Protein AF-R9M782-F1 (afdb_monomer_lite)

pLDDT: mean 85.09, std 13.51, range [27.77, 98.56]

Structure (mmCIF, N/CA/C/O backbone):
data_AF-R9M782-F1
#
_entry.id   AF-R9M782-F1
#
loop_
_atom_site.group_PDB
_atom_site.id
_atom_site.type_symbol
_atom_site.label_atom_id
_atom_site.label_alt_id
_atom_site.label_comp_id
_atom_site.label_asym_id
_atom_site.label_entity_id
_atom_site.label_seq_id
_atom_site.pdbx_PDB_ins_code
_atom_site.Cartn_x
_atom_site.Cartn_y
_atom_site.Cartn_z
_atom_site.occupancy
_atom_site.B_iso_or_equiv
_atom_site.auth_seq_id
_atom_site.auth_comp_id
_atom_site.auth_asym_id
_atom_site.auth_atom_id
_atom_site.pdbx_PDB_model_num
ATOM 1 N N . MET A 1 1 ? 0.579 7.242 -13.347 1.00 27.77 1 MET A N 1
ATOM 2 C CA . MET A 1 1 ? 1.422 7.687 -14.477 1.00 27.77 1 MET A CA 1
ATOM 3 C C . MET A 1 1 ? 2.714 8.199 -13.868 1.00 27.77 1 MET A C 1
ATOM 5 O O . MET A 1 1 ? 2.685 9.246 -13.240 1.00 27.77 1 MET A O 1
ATOM 9 N N . PHE A 1 2 ? 3.786 7.411 -13.928 1.00 31.22 2 PHE A N 1
ATOM 10 C CA . PHE A 1 2 ? 5.092 7.797 -13.395 1.00 31.22 2 PHE A CA 1
ATOM 11 C C . PHE A 1 2 ? 5.893 8.436 -14.528 1.00 31.22 2 PHE A C 1
ATOM 13 O O . PHE A 1 2 ? 6.043 7.829 -15.585 1.00 31.22 2 PHE A O 1
ATOM 20 N N . PHE A 1 3 ? 6.376 9.657 -14.326 1.00 28.95 3 PHE A N 1
ATOM 21 C CA . PHE A 1 3 ? 7.376 10.264 -15.195 1.00 28.95 3 PHE A CA 1
ATOM 22 C C . PHE A 1 3 ? 8.587 10.600 -14.332 1.00 28.95 3 PHE A C 1
ATOM 24 O O . PHE A 1 3 ? 8.514 11.498 -13.498 1.00 28.95 3 PHE A O 1
ATOM 31 N N . THR A 1 4 ? 9.694 9.891 -14.540 1.00 36.81 4 THR A N 1
ATOM 32 C CA . THR A 1 4 ? 11.022 10.347 -14.126 1.00 36.81 4 THR A CA 1
ATOM 33 C C . THR A 1 4 ? 11.814 10.625 -15.399 1.00 36.81 4 THR A C 1
ATOM 35 O O . THR A 1 4 ? 12.081 9.742 -16.214 1.00 36.81 4 THR A O 1
ATOM 38 N N . THR A 1 5 ? 12.122 11.898 -15.633 1.00 43.94 5 THR A N 1
ATOM 39 C CA . THR A 1 5 ? 13.030 12.325 -16.699 1.00 43.94 5 THR A CA 1
ATOM 40 C C . THR A 1 5 ? 14.433 12.468 -16.127 1.00 43.94 5 THR A C 1
ATOM 42 O O . THR A 1 5 ? 14.844 13.559 -15.749 1.00 43.94 5 THR A O 1
ATOM 45 N N . SER A 1 6 ? 15.174 11.364 -16.107 1.00 38.53 6 SER A N 1
ATOM 46 C CA . SER A 1 6 ? 16.637 11.355 -16.185 1.00 38.53 6 SER A CA 1
ATOM 47 C C . SER A 1 6 ? 17.065 10.040 -16.848 1.00 38.53 6 SER A C 1
ATOM 49 O O . SER A 1 6 ? 17.156 8.998 -16.217 1.00 38.53 6 SER A O 1
ATOM 51 N N . ASP A 1 7 ? 17.209 10.088 -18.176 1.00 45.38 7 ASP A N 1
ATOM 52 C CA . ASP A 1 7 ? 17.749 9.026 -19.046 1.00 45.38 7 ASP A CA 1
ATOM 53 C C . ASP A 1 7 ? 17.368 7.574 -18.668 1.00 45.38 7 ASP A C 1
ATOM 55 O O . ASP A 1 7 ? 18.205 6.689 -18.508 1.00 45.38 7 ASP A O 1
ATOM 59 N N . SER A 1 8 ? 16.069 7.314 -18.527 1.00 52.47 8 SER A N 1
ATOM 60 C CA . SER A 1 8 ? 15.481 5.985 -18.331 1.00 52.47 8 SER A CA 1
ATOM 61 C C . SER A 1 8 ? 15.338 5.248 -19.671 1.00 52.47 8 SER A C 1
ATOM 63 O O . SER A 1 8 ? 14.255 4.812 -20.062 1.00 52.47 8 SER A O 1
ATOM 65 N N . SER A 1 9 ? 16.431 5.140 -20.435 1.00 70.00 9 SER A N 1
ATOM 66 C CA . SER A 1 9 ? 16.411 4.437 -21.721 1.00 70.00 9 SER A CA 1
ATOM 67 C C . SER A 1 9 ? 16.365 2.919 -21.517 1.00 70.00 9 SER A C 1
ATOM 69 O O . SER A 1 9 ? 17.376 2.232 -21.386 1.00 70.00 9 SER A O 1
ATOM 71 N N . LEU A 1 10 ? 15.148 2.377 -21.511 1.00 78.75 10 LEU A N 1
ATOM 72 C CA . LEU A 1 10 ? 14.908 0.945 -21.644 1.00 78.75 10 LEU A CA 1
ATOM 73 C C . LEU A 1 10 ? 15.397 0.472 -23.018 1.00 78.75 10 LEU A C 1
ATOM 75 O O . LEU A 1 10 ? 14.967 0.966 -24.062 1.00 78.75 10 LEU A O 1
ATOM 79 N N . THR A 1 11 ? 16.298 -0.504 -23.026 1.00 88.69 11 THR A N 1
ATOM 80 C CA . THR A 1 11 ? 16.819 -1.120 -24.248 1.00 88.69 11 THR A CA 1
ATOM 81 C C . THR A 1 11 ? 16.172 -2.482 -24.441 1.00 88.69 11 THR A C 1
ATOM 83 O O . THR A 1 11 ? 16.266 -3.335 -23.563 1.00 88.69 11 THR A O 1
ATOM 86 N N . LEU A 1 12 ? 15.563 -2.719 -25.606 1.00 90.56 12 LEU A N 1
ATOM 87 C CA . LEU A 1 12 ? 15.050 -4.042 -25.970 1.00 90.56 12 LEU A CA 1
ATOM 88 C C . LEU A 1 12 ? 16.207 -5.049 -26.028 1.00 90.56 12 LEU A C 1
ATOM 90 O O . LEU A 1 12 ? 17.146 -4.879 -26.809 1.00 90.56 12 LEU A O 1
ATOM 94 N N . LYS A 1 13 ? 16.127 -6.113 -25.229 1.00 90.50 13 LYS A N 1
ATOM 95 C CA . LYS A 1 13 ? 17.150 -7.168 -25.169 1.00 90.50 13 LYS A CA 1
ATOM 96 C C . LYS A 1 13 ? 16.764 -8.438 -25.894 1.00 90.50 13 LYS A C 1
ATOM 98 O O . LYS A 1 13 ? 17.643 -9.160 -26.359 1.00 90.50 13 LYS A O 1
ATOM 103 N N . GLY A 1 14 ? 15.474 -8.687 -26.054 1.00 89.94 14 GLY A N 1
ATOM 104 C CA . GLY A 1 14 ? 15.006 -9.825 -26.819 1.00 89.94 14 GLY A CA 1
ATOM 105 C C . GLY A 1 14 ? 13.539 -10.113 -26.591 1.00 89.94 14 GLY A C 1
ATOM 106 O O . GLY A 1 14 ? 12.811 -9.311 -26.010 1.00 89.94 14 GLY A O 1
ATOM 107 N N . ARG A 1 15 ? 13.132 -11.287 -27.067 1.00 91.31 15 ARG A N 1
ATOM 108 C CA . ARG A 1 15 ? 11.786 -11.820 -26.899 1.00 91.31 15 ARG A CA 1
ATOM 109 C C . ARG A 1 15 ? 11.813 -13.078 -26.060 1.00 91.31 15 ARG A C 1
ATOM 111 O O . ARG A 1 15 ? 12.727 -13.890 -26.200 1.00 91.31 15 ARG A O 1
ATOM 118 N N . THR A 1 16 ? 10.786 -13.227 -25.245 1.00 90.75 16 THR A N 1
ATOM 119 C CA . THR A 1 16 ? 10.484 -14.432 -24.479 1.00 90.75 16 THR A CA 1
ATOM 120 C C . THR A 1 16 ? 9.006 -14.784 -24.660 1.00 90.75 16 THR A C 1
ATOM 122 O O . THR A 1 16 ? 8.316 -14.197 -25.501 1.00 90.75 16 THR A O 1
ATOM 125 N N . GLU A 1 17 ? 8.525 -15.752 -23.893 1.00 92.50 17 GLU A N 1
ATOM 126 C CA . GLU A 1 17 ? 7.110 -16.067 -23.770 1.00 92.50 17 GLU A CA 1
ATOM 127 C C . GLU A 1 17 ? 6.650 -15.825 -22.331 1.00 92.50 17 GLU A C 1
ATOM 129 O O . GLU A 1 17 ? 7.384 -16.112 -21.389 1.00 92.50 17 GLU A O 1
ATOM 134 N N . VAL A 1 18 ? 5.441 -15.285 -22.183 1.00 92.12 18 VAL A N 1
ATOM 135 C CA . VAL A 1 18 ? 4.712 -15.186 -20.915 1.00 92.12 18 VAL A CA 1
ATOM 136 C C . VAL A 1 18 ? 3.332 -15.779 -21.146 1.00 92.12 18 VAL A C 1
ATOM 138 O O . VAL A 1 18 ? 2.622 -15.345 -22.056 1.00 92.12 18 VAL A O 1
ATOM 141 N N . GLN A 1 19 ? 2.948 -16.798 -20.377 1.00 91.50 19 GLN A N 1
ATOM 142 C CA . GLN A 1 19 ? 1.644 -17.466 -20.492 1.00 91.50 19 GLN A CA 1
ATOM 143 C C . GLN A 1 19 ? 1.352 -17.967 -21.921 1.00 91.50 19 GLN A C 1
ATOM 145 O O . GLN A 1 19 ? 0.222 -17.913 -22.416 1.00 91.50 19 GLN A O 1
ATOM 150 N N . GLY A 1 20 ? 2.399 -18.432 -22.613 1.00 92.06 20 GLY A N 1
ATOM 151 C CA . GLY A 1 20 ? 2.339 -18.893 -24.004 1.00 92.06 20 GLY A CA 1
ATOM 152 C C . GLY A 1 20 ? 2.139 -17.779 -25.039 1.00 92.06 20 GLY A C 1
ATOM 153 O O . GLY A 1 20 ? 1.708 -18.059 -26.161 1.00 92.06 20 GLY A O 1
ATOM 154 N N . ARG A 1 21 ? 2.402 -16.518 -24.677 1.00 92.44 21 ARG A N 1
ATOM 155 C CA . ARG A 1 21 ? 2.270 -15.347 -25.553 1.00 92.44 21 ARG A CA 1
ATOM 156 C C . ARG A 1 21 ? 3.607 -14.637 -25.732 1.00 92.44 21 ARG A C 1
ATOM 158 O O . ARG A 1 21 ? 4.391 -14.607 -24.787 1.00 92.44 21 ARG A O 1
ATOM 165 N N . PRO A 1 22 ? 3.873 -14.040 -26.908 1.00 95.25 22 PRO A N 1
ATOM 166 C CA . PRO A 1 22 ? 5.095 -13.276 -27.120 1.00 95.25 22 PRO A CA 1
ATOM 167 C C . PRO A 1 22 ? 5.209 -12.116 -26.128 1.00 95.25 22 PRO A C 1
ATOM 169 O O . PRO A 1 22 ? 4.267 -11.338 -25.977 1.00 95.25 22 PRO A O 1
ATOM 172 N N . ALA A 1 23 ? 6.378 -11.991 -25.509 1.00 94.94 23 ALA A N 1
ATOM 173 C CA . ALA A 1 23 ? 6.718 -10.902 -24.608 1.00 94.94 23 ALA A CA 1
ATOM 174 C C . ALA A 1 23 ? 8.046 -10.264 -25.032 1.00 94.94 23 ALA A C 1
ATOM 176 O O . ALA A 1 23 ? 8.998 -10.970 -25.380 1.00 94.94 23 ALA A O 1
ATOM 177 N N . ASP A 1 24 ? 8.118 -8.937 -24.997 1.00 94.88 24 ASP A N 1
ATOM 178 C CA . ASP A 1 24 ? 9.347 -8.182 -25.231 1.00 94.88 24 ASP A CA 1
ATOM 179 C C . ASP A 1 24 ? 10.023 -7.892 -23.877 1.00 94.88 24 ASP A C 1
ATOM 181 O O . ASP A 1 24 ? 9.378 -7.445 -22.925 1.00 94.88 24 ASP A O 1
ATOM 185 N N . ARG A 1 25 ? 11.331 -8.167 -23.787 1.00 91.88 25 ARG A N 1
ATOM 186 C CA . ARG A 1 25 ? 12.148 -7.917 -22.591 1.00 91.88 25 ARG A CA 1
ATOM 187 C C . ARG A 1 25 ? 13.004 -6.677 -22.777 1.00 91.88 25 ARG A C 1
ATOM 189 O O . ARG A 1 25 ? 13.800 -6.607 -23.720 1.00 91.88 25 ARG A O 1
ATOM 196 N N . TYR A 1 26 ? 12.907 -5.757 -21.832 1.00 90.88 26 TYR A N 1
ATOM 197 C CA . TYR A 1 26 ? 13.694 -4.537 -21.783 1.00 90.88 26 TYR A CA 1
ATOM 198 C C . TYR A 1 26 ? 14.609 -4.539 -20.559 1.00 90.88 26 TYR A C 1
ATOM 200 O O . TYR A 1 26 ? 14.225 -4.999 -19.490 1.00 90.88 26 TYR A O 1
ATOM 208 N N . GLU A 1 27 ? 15.816 -4.007 -20.725 1.00 88.25 27 GLU A N 1
ATOM 209 C CA . GLU A 1 27 ? 16.743 -3.723 -19.625 1.00 88.25 27 GLU A CA 1
ATOM 210 C C . GLU A 1 27 ? 16.981 -2.216 -19.566 1.00 88.25 27 GLU A C 1
ATOM 212 O O . GLU A 1 27 ? 17.277 -1.590 -20.591 1.00 88.25 27 GLU A O 1
ATOM 217 N N . GLY A 1 28 ? 16.856 -1.640 -18.377 1.00 83.62 28 GLY A N 1
ATOM 218 C CA . GLY A 1 28 ? 17.119 -0.234 -18.095 1.00 83.62 28 GLY A CA 1
ATOM 219 C C . GLY A 1 28 ? 18.188 -0.061 -17.022 1.00 83.62 28 GLY A C 1
ATOM 220 O O . GLY A 1 28 ? 18.647 -1.017 -16.406 1.00 83.62 28 GLY A O 1
ATOM 221 N N . ALA A 1 29 ? 18.583 1.189 -16.778 1.00 79.31 29 ALA A N 1
ATOM 222 C CA . ALA A 1 29 ? 19.569 1.513 -15.745 1.00 79.31 29 ALA A CA 1
ATOM 223 C C . ALA A 1 29 ? 19.066 1.258 -14.309 1.00 79.31 29 ALA A C 1
ATOM 225 O O . ALA A 1 29 ? 19.881 1.080 -13.409 1.00 79.31 29 ALA A O 1
ATOM 226 N N . PHE A 1 30 ? 17.744 1.254 -14.105 1.00 75.06 30 PHE A N 1
ATOM 227 C CA . PHE A 1 30 ? 17.108 1.143 -12.786 1.00 75.06 30 PHE A CA 1
ATOM 228 C C . PHE A 1 30 ? 16.174 -0.066 -12.650 1.00 75.06 30 PHE A C 1
ATOM 230 O O . PHE A 1 30 ? 15.839 -0.461 -11.536 1.00 75.06 30 PHE A O 1
ATOM 237 N N . SER A 1 31 ? 15.723 -0.636 -13.767 1.00 83.38 31 SER A N 1
ATOM 238 C CA . SER A 1 31 ? 14.780 -1.751 -13.774 1.00 83.38 31 SER A CA 1
ATOM 239 C C . SER A 1 31 ? 14.825 -2.523 -15.086 1.00 83.38 31 SER A C 1
ATOM 241 O O . SER A 1 31 ? 15.052 -1.946 -16.152 1.00 83.38 31 SER A O 1
ATOM 243 N N . ASP A 1 32 ? 14.518 -3.812 -14.994 1.00 87.94 32 ASP A N 1
ATOM 244 C CA . ASP A 1 32 ? 14.167 -4.653 -16.133 1.00 87.94 32 ASP A CA 1
ATOM 245 C C . ASP A 1 32 ? 12.649 -4.730 -16.257 1.00 87.94 32 ASP A C 1
ATOM 247 O O . ASP A 1 32 ? 11.934 -4.747 -15.251 1.00 87.94 32 ASP A O 1
ATOM 251 N N . GLU A 1 33 ? 12.162 -4.833 -17.491 1.00 91.25 33 GLU A N 1
ATOM 252 C CA . GLU A 1 33 ? 10.735 -4.926 -17.778 1.00 91.25 33 GLU A CA 1
ATOM 253 C C . GLU A 1 33 ? 10.415 -6.078 -18.729 1.00 91.25 33 GLU A C 1
ATOM 255 O O . GLU A 1 33 ? 11.144 -6.354 -19.687 1.00 91.25 33 GLU A O 1
ATOM 260 N N . LEU A 1 34 ? 9.283 -6.733 -18.476 1.00 92.56 34 LEU A N 1
ATOM 261 C CA . LEU A 1 34 ? 8.626 -7.629 -19.423 1.00 92.56 34 LEU A CA 1
ATOM 262 C C . LEU A 1 34 ? 7.302 -7.014 -19.831 1.00 92.56 34 LEU A C 1
ATOM 264 O O . LEU A 1 34 ? 6.495 -6.690 -18.964 1.00 92.56 34 LEU A O 1
ATOM 268 N N . VAL A 1 35 ? 7.077 -6.900 -21.138 1.00 94.00 35 VAL A N 1
ATOM 269 C CA . VAL A 1 35 ? 5.857 -6.338 -21.722 1.00 94.00 35 VAL A CA 1
ATOM 270 C C . VAL A 1 35 ? 5.221 -7.380 -22.635 1.00 94.00 35 VAL A C 1
ATOM 272 O O . VAL A 1 35 ? 5.892 -7.921 -23.514 1.00 94.00 35 VAL A O 1
ATOM 275 N N . TRP A 1 36 ? 3.934 -7.669 -22.451 1.00 94.38 36 TRP A N 1
ATOM 276 C CA . TRP A 1 36 ? 3.200 -8.621 -23.291 1.00 94.38 36 TRP A CA 1
ATOM 277 C C . TRP A 1 36 ? 1.730 -8.232 -23.439 1.00 94.38 36 TRP A C 1
ATOM 279 O O . TRP A 1 36 ? 1.179 -7.468 -22.649 1.00 94.38 36 TRP A O 1
ATOM 289 N N . GLU A 1 37 ? 1.085 -8.765 -24.472 1.00 94.12 37 GLU A N 1
ATOM 290 C CA . GLU A 1 37 ? -0.345 -8.577 -24.713 1.00 94.12 37 GLU A CA 1
ATOM 291 C C . GLU A 1 37 ? -1.126 -9.776 -24.160 1.00 94.12 37 GLU A C 1
ATOM 293 O O . GLU A 1 37 ? -0.860 -10.924 -24.522 1.00 94.12 37 GLU A O 1
ATOM 298 N N . ALA A 1 38 ? -2.098 -9.524 -23.286 1.00 88.75 38 ALA A N 1
ATOM 299 C CA . ALA A 1 38 ? -2.990 -10.535 -22.733 1.00 88.75 38 ALA A CA 1
ATOM 300 C C . ALA A 1 38 ? -3.974 -11.083 -23.787 1.00 88.75 38 ALA A C 1
ATOM 302 O O . ALA A 1 38 ? -4.025 -10.652 -24.939 1.00 88.75 38 ALA A O 1
ATOM 303 N N . ALA A 1 39 ? -4.782 -12.079 -23.409 1.00 87.62 39 ALA A N 1
ATOM 304 C CA . ALA A 1 39 ? -5.720 -12.722 -24.334 1.00 87.62 39 ALA A CA 1
ATOM 305 C C . ALA A 1 39 ? -6.842 -11.827 -24.856 1.00 87.62 39 ALA A C 1
ATOM 307 O O . ALA A 1 39 ? -7.364 -12.085 -25.940 1.00 87.62 39 ALA A O 1
ATOM 308 N N . ASP A 1 40 ? -7.182 -10.793 -24.102 1.00 87.75 40 ASP A N 1
ATOM 309 C CA . ASP A 1 40 ? -8.202 -9.807 -24.433 1.00 87.75 40 ASP A CA 1
ATOM 310 C C . ASP A 1 40 ? -7.643 -8.568 -25.156 1.00 87.75 40 ASP A C 1
ATOM 312 O O . ASP A 1 40 ? -8.405 -7.653 -25.465 1.00 87.75 40 ASP A O 1
ATOM 316 N N . GLY A 1 41 ? -6.339 -8.543 -25.455 1.00 88.12 41 GLY A N 1
ATOM 317 C CA . GLY A 1 41 ? -5.665 -7.410 -26.090 1.00 88.12 41 GLY A CA 1
ATOM 318 C C . GLY A 1 41 ? -5.135 -6.353 -25.116 1.00 88.12 41 GLY A C 1
ATOM 319 O O . GLY A 1 41 ? -4.619 -5.325 -25.555 1.00 88.12 41 GLY A O 1
ATOM 320 N N . THR A 1 42 ? -5.248 -6.570 -23.801 1.00 88.81 42 THR A N 1
ATOM 321 C CA . THR A 1 42 ? -4.681 -5.660 -22.796 1.00 88.81 42 THR A CA 1
ATOM 322 C C . THR A 1 42 ? -3.158 -5.745 -22.796 1.00 88.81 42 THR A C 1
ATOM 324 O O . THR A 1 42 ? -2.595 -6.832 -22.676 1.00 88.81 42 THR A O 1
ATOM 327 N N . LEU A 1 43 ? -2.477 -4.601 -22.882 1.00 91.12 43 LEU A N 1
ATOM 328 C CA . LEU A 1 43 ? -1.025 -4.537 -22.730 1.00 91.12 43 LEU A CA 1
ATOM 329 C C . LEU A 1 43 ? -0.660 -4.543 -21.240 1.00 91.12 43 LEU A C 1
ATOM 331 O O . LEU A 1 43 ? -1.084 -3.657 -20.496 1.00 91.12 43 LEU A O 1
ATOM 335 N N . LEU A 1 44 ? 0.124 -5.531 -20.819 1.00 91.31 44 LEU A N 1
ATOM 336 C CA . LEU A 1 44 ? 0.605 -5.697 -19.451 1.00 91.31 44 LEU A CA 1
ATOM 337 C C . LEU A 1 44 ? 2.116 -5.495 -19.405 1.00 91.31 44 LEU A C 1
ATOM 339 O O . LEU A 1 44 ? 2.823 -5.798 -20.368 1.00 91.31 44 LEU A O 1
ATOM 343 N N . TYR A 1 45 ? 2.606 -5.013 -18.266 1.00 90.88 45 TYR A N 1
ATOM 344 C CA . TYR A 1 45 ? 4.030 -5.022 -17.978 1.00 90.88 45 TYR A CA 1
ATOM 345 C C . TYR A 1 45 ? 4.297 -5.340 -16.510 1.00 90.88 45 TYR A C 1
ATOM 347 O O . TYR A 1 45 ? 3.501 -5.005 -15.632 1.00 90.88 45 TYR A O 1
ATOM 355 N N . VAL A 1 46 ? 5.434 -5.979 -16.251 1.00 90.06 46 VAL A N 1
ATOM 356 C CA . VAL A 1 46 ? 6.012 -6.111 -14.910 1.00 90.06 46 VAL A CA 1
ATOM 357 C C . VAL A 1 46 ? 7.379 -5.455 -14.952 1.00 90.06 46 VAL A C 1
ATOM 359 O O . VAL A 1 46 ? 8.105 -5.606 -15.933 1.00 90.06 46 VAL A O 1
ATOM 362 N N . SER A 1 47 ? 7.711 -4.730 -13.889 1.00 87.50 47 SER A N 1
ATOM 363 C CA . SER A 1 47 ? 9.009 -4.095 -13.694 1.00 87.50 47 SER A CA 1
ATOM 364 C C . SER A 1 47 ? 9.605 -4.578 -12.378 1.00 87.50 47 SER A C 1
ATOM 366 O O . SER A 1 47 ? 8.890 -4.710 -11.381 1.00 87.50 47 SER A O 1
ATOM 368 N N . ALA A 1 48 ? 10.901 -4.868 -12.375 1.00 81.56 48 ALA A N 1
ATOM 369 C CA . ALA A 1 48 ? 11.635 -5.215 -11.167 1.00 81.56 48 ALA A CA 1
ATOM 370 C C . ALA A 1 48 ? 13.018 -4.553 -11.181 1.00 81.56 48 ALA A C 1
ATOM 372 O O . ALA A 1 48 ? 13.652 -4.509 -12.241 1.00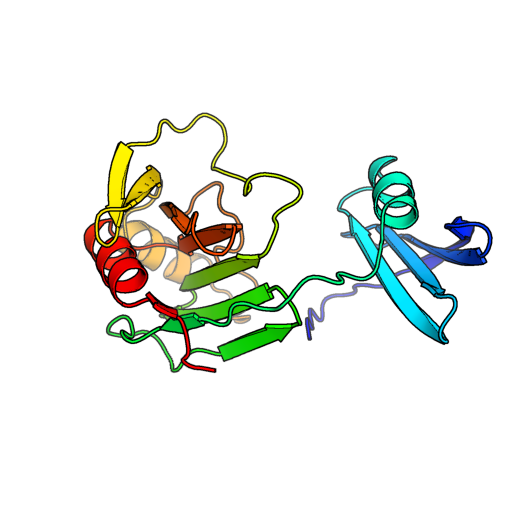 81.56 48 ALA A O 1
ATOM 373 N N . PRO A 1 49 ? 13.520 -4.082 -10.024 1.00 72.81 49 PRO A N 1
ATOM 374 C CA . PRO A 1 49 ? 14.924 -3.728 -9.905 1.00 72.81 49 PRO A CA 1
ATOM 375 C C . PRO A 1 49 ? 15.763 -4.993 -10.146 1.00 72.81 49 PRO A C 1
ATOM 377 O O . PRO A 1 49 ? 15.536 -6.033 -9.526 1.00 72.81 49 PRO A O 1
ATOM 380 N N . ASP A 1 50 ? 16.694 -4.893 -11.092 1.00 65.25 50 ASP A N 1
ATOM 381 C CA . ASP A 1 50 ? 17.783 -5.837 -11.360 1.00 65.25 50 ASP A CA 1
ATOM 382 C C . ASP A 1 50 ? 17.396 -7.245 -11.848 1.00 65.25 50 ASP A C 1
ATOM 384 O O . ASP A 1 50 ? 17.418 -8.200 -11.072 1.00 65.25 50 ASP A O 1
ATOM 388 N N . GLY A 1 51 ? 17.136 -7.411 -13.156 1.00 60.22 51 GLY A N 1
ATOM 389 C CA . GLY A 1 51 ? 17.328 -8.667 -13.916 1.00 60.22 51 GLY A CA 1
ATOM 390 C C . GLY A 1 51 ? 16.783 -9.975 -13.340 1.00 60.22 51 GLY A C 1
ATOM 391 O O . GLY A 1 51 ? 17.245 -11.058 -13.713 1.00 60.22 51 GLY A O 1
ATOM 392 N N . SER A 1 52 ? 15.850 -9.888 -12.397 1.00 63.47 52 SER A N 1
ATOM 393 C CA . SER A 1 52 ? 15.604 -10.968 -11.456 1.00 63.47 52 SER A CA 1
ATOM 394 C C . SER A 1 52 ? 14.788 -12.082 -12.104 1.00 63.47 52 SER A C 1
ATOM 396 O O . SER A 1 52 ? 13.846 -11.839 -12.855 1.00 63.47 52 SER A O 1
ATOM 398 N N . ALA A 1 53 ? 15.083 -13.332 -11.737 1.00 67.38 53 ALA A N 1
ATOM 399 C CA . ALA A 1 53 ? 14.238 -14.482 -12.080 1.00 67.38 53 ALA A CA 1
ATOM 400 C C . ALA A 1 53 ? 12.790 -14.341 -11.554 1.00 67.38 53 ALA A C 1
ATOM 402 O O . ALA A 1 53 ? 11.906 -15.092 -11.960 1.00 67.38 53 ALA A O 1
ATOM 403 N N . LEU A 1 54 ? 12.543 -13.379 -10.656 1.00 77.06 54 LEU A N 1
ATOM 404 C CA . LEU A 1 54 ? 11.214 -13.030 -10.165 1.00 77.06 54 LEU A CA 1
ATOM 405 C C . LEU A 1 54 ? 10.382 -12.295 -11.220 1.00 77.06 54 LEU A C 1
ATOM 407 O O . LEU A 1 54 ? 9.163 -12.383 -11.158 1.00 77.06 54 LEU A O 1
ATOM 411 N N . LEU A 1 55 ? 11.004 -11.617 -12.191 1.00 84.81 55 LEU A N 1
ATOM 412 C CA . LEU A 1 55 ? 10.296 -10.877 -13.238 1.00 84.81 55 LEU A CA 1
ATOM 413 C C . LEU A 1 55 ? 9.433 -11.812 -14.095 1.00 84.81 55 LEU A C 1
ATOM 415 O O . LEU A 1 55 ? 8.237 -11.586 -14.255 1.00 84.81 55 LEU A O 1
ATOM 419 N N . GLU A 1 56 ? 10.026 -12.906 -14.579 1.00 85.69 56 GLU A N 1
ATOM 420 C CA . GLU A 1 56 ? 9.319 -13.930 -15.356 1.00 85.69 56 GLU A CA 1
ATOM 421 C C . GLU A 1 56 ? 8.272 -14.655 -14.501 1.00 85.69 56 GLU A C 1
ATOM 423 O O . GLU A 1 56 ? 7.147 -14.849 -14.945 1.00 85.69 56 GLU A O 1
ATOM 428 N N . GLN A 1 57 ? 8.589 -14.992 -13.244 1.00 86.81 57 GLN A N 1
ATOM 429 C CA . GLN A 1 57 ? 7.627 -15.635 -12.337 1.00 86.81 57 GLN A CA 1
ATOM 430 C C . GLN A 1 57 ? 6.418 -14.737 -12.031 1.00 86.81 57 GLN A C 1
ATOM 432 O O . GLN A 1 57 ? 5.281 -15.210 -11.990 1.00 86.81 57 GLN A O 1
ATOM 437 N N . ALA A 1 58 ? 6.643 -13.437 -11.833 1.00 86.94 58 ALA A N 1
ATOM 438 C CA . ALA A 1 58 ? 5.578 -12.467 -11.619 1.00 86.94 58 ALA A CA 1
ATOM 439 C C . ALA A 1 58 ? 4.721 -12.310 -12.883 1.00 86.94 58 ALA A C 1
ATOM 441 O O . ALA A 1 58 ? 3.497 -12.347 -12.791 1.00 86.94 58 ALA A O 1
ATOM 442 N N . ALA A 1 59 ? 5.347 -12.228 -14.060 1.00 90.06 59 ALA A N 1
ATOM 443 C CA . ALA A 1 59 ? 4.633 -12.160 -15.331 1.00 90.06 59 ALA A CA 1
ATOM 444 C C . ALA A 1 59 ? 3.783 -13.421 -15.583 1.00 90.06 59 ALA A C 1
ATOM 446 O O . ALA A 1 59 ? 2.608 -13.318 -15.926 1.00 90.06 59 ALA A O 1
ATOM 447 N N . GLU A 1 60 ? 4.330 -14.612 -15.325 1.00 90.62 60 GLU A N 1
ATOM 448 C CA . GLU A 1 60 ? 3.612 -15.885 -15.477 1.00 90.62 60 GLU A CA 1
ATOM 449 C C . GLU A 1 60 ? 2.450 -16.050 -14.491 1.00 90.62 60 GLU A C 1
ATOM 451 O O . GLU A 1 60 ? 1.441 -16.679 -14.813 1.00 90.62 60 GLU A O 1
ATOM 456 N N . SER A 1 61 ? 2.552 -15.460 -13.299 1.00 87.62 61 SER A N 1
ATOM 457 C CA . SER A 1 61 ? 1.489 -15.516 -12.286 1.00 87.62 61 SER A CA 1
ATOM 458 C C . SER A 1 61 ? 0.412 -14.438 -12.441 1.00 87.62 61 SER A C 1
ATOM 460 O O . SER A 1 61 ? -0.597 -14.490 -11.736 1.00 87.62 61 SER A O 1
ATOM 462 N N . ALA A 1 62 ? 0.586 -13.482 -13.359 1.00 85.56 62 ALA A N 1
ATOM 463 C CA . ALA A 1 62 ? -0.360 -12.394 -13.564 1.00 85.56 62 ALA A CA 1
ATOM 464 C C . ALA A 1 62 ? -1.737 -12.919 -14.004 1.00 85.56 62 ALA A C 1
ATOM 466 O O . ALA A 1 62 ? -1.879 -13.563 -15.041 1.00 85.56 62 ALA A O 1
ATOM 467 N N . ALA A 1 63 ? -2.781 -12.610 -13.242 1.00 83.38 63 ALA A N 1
ATOM 468 C CA . ALA A 1 63 ? -4.148 -12.989 -13.573 1.00 83.38 63 ALA A CA 1
ATOM 469 C C . ALA A 1 63 ? -5.100 -11.813 -13.321 1.00 83.38 63 ALA A C 1
ATOM 471 O O . ALA A 1 63 ? -4.896 -11.068 -12.358 1.00 83.38 63 ALA A O 1
ATOM 472 N N . PRO A 1 64 ? -6.154 -11.640 -14.142 1.00 81.69 64 PRO A N 1
ATOM 473 C CA . PRO A 1 64 ? -7.190 -10.662 -13.856 1.00 81.69 64 PRO A CA 1
ATOM 474 C C . PRO A 1 64 ? -7.833 -10.939 -12.499 1.00 81.69 64 PRO A C 1
ATOM 476 O O . PRO A 1 64 ? -8.223 -12.070 -12.196 1.00 81.69 64 PRO A O 1
ATOM 479 N N . TRP A 1 65 ? -7.983 -9.893 -11.697 1.00 85.62 65 TRP A N 1
ATOM 480 C CA . TRP A 1 65 ? -8.733 -9.984 -10.456 1.00 85.62 65 TRP A CA 1
ATOM 481 C C . TRP A 1 65 ? -10.238 -10.052 -10.759 1.00 85.62 65 TRP A C 1
ATOM 483 O O . TRP A 1 65 ? -10.754 -9.278 -11.564 1.00 85.62 65 TRP A O 1
ATOM 493 N N . THR A 1 66 ? -10.941 -11.007 -10.143 1.00 84.62 66 THR A N 1
ATOM 494 C CA . THR A 1 66 ? -12.360 -11.324 -10.432 1.00 84.62 66 THR A CA 1
ATOM 495 C C . THR A 1 66 ? -13.280 -11.182 -9.217 1.00 84.62 66 THR A C 1
ATOM 497 O O . THR A 1 66 ? -14.447 -11.573 -9.275 1.00 84.62 66 THR A O 1
ATOM 500 N N . GLY A 1 67 ? -12.764 -10.638 -8.113 1.00 85.44 67 GLY A N 1
ATOM 501 C CA . GLY A 1 67 ? -13.533 -10.420 -6.893 1.00 85.44 67 GLY A CA 1
ATOM 502 C C . GLY A 1 67 ? -14.587 -9.317 -7.034 1.00 85.44 67 GLY A C 1
ATOM 503 O O . GLY A 1 67 ? -14.687 -8.620 -8.045 1.00 85.44 67 GLY A O 1
ATOM 504 N N . THR A 1 68 ? -15.404 -9.158 -5.991 1.00 87.31 68 THR A N 1
ATOM 505 C CA . THR A 1 68 ? -16.338 -8.026 -5.882 1.00 87.31 68 THR A CA 1
ATOM 506 C C . THR A 1 68 ? -15.657 -6.907 -5.099 1.00 87.31 68 THR A C 1
ATOM 508 O O . THR A 1 68 ? -15.307 -7.144 -3.944 1.00 87.31 68 THR A O 1
ATOM 511 N N . PRO A 1 69 ? -15.436 -5.714 -5.684 1.00 88.12 69 PRO A N 1
ATOM 512 C CA . PRO A 1 69 ? -14.612 -4.695 -5.041 1.00 88.12 69 PRO A CA 1
ATOM 513 C C . PRO A 1 69 ? -15.310 -4.128 -3.815 1.00 88.12 69 PRO A C 1
ATOM 515 O O . PRO A 1 69 ? -16.468 -3.711 -3.876 1.00 88.12 69 PRO A O 1
ATOM 518 N N . ALA A 1 70 ? -14.582 -4.104 -2.702 1.00 91.50 70 ALA A N 1
ATOM 519 C CA . ALA A 1 70 ? -14.925 -3.267 -1.569 1.00 91.50 70 ALA A CA 1
ATOM 520 C C . ALA A 1 70 ? -14.126 -1.973 -1.702 1.00 91.50 70 ALA A C 1
ATOM 522 O O . ALA A 1 70 ? -12.903 -1.968 -1.580 1.00 91.50 70 ALA A O 1
ATOM 523 N N . GLU A 1 71 ? -14.833 -0.883 -1.986 1.00 92.50 71 GLU A N 1
ATOM 524 C CA . GLU A 1 71 ? -14.233 0.442 -2.057 1.00 92.50 71 GLU A CA 1
ATOM 525 C C . GLU A 1 71 ? -14.239 1.119 -0.693 1.00 92.50 71 GLU A C 1
ATOM 527 O O . GLU A 1 71 ? -15.191 0.999 0.084 1.00 92.50 71 GLU A O 1
ATOM 532 N N . TYR A 1 72 ? -13.197 1.903 -0.451 1.00 92.69 72 TYR A N 1
ATOM 533 C CA . TYR A 1 72 ? -13.039 2.687 0.763 1.00 92.69 72 TYR A CA 1
ATOM 534 C C . TYR A 1 72 ? -12.905 4.170 0.430 1.00 92.69 72 TYR A C 1
ATOM 536 O O . TYR A 1 72 ? -12.551 4.554 -0.688 1.00 92.69 72 TYR A O 1
ATOM 544 N N . GLU A 1 73 ? -13.215 5.007 1.405 1.00 91.25 73 GLU A N 1
ATOM 545 C CA . GLU A 1 73 ? -12.970 6.441 1.396 1.00 91.25 73 GLU A CA 1
ATOM 546 C C . GLU A 1 73 ? -12.277 6.850 2.692 1.00 91.25 73 GLU A C 1
ATOM 548 O O . GLU A 1 73 ? -12.377 6.164 3.708 1.00 91.25 73 GLU A O 1
ATOM 553 N N . VAL A 1 74 ? -11.551 7.962 2.641 1.00 89.44 74 VAL A N 1
ATOM 554 C CA . VAL A 1 74 ? -10.802 8.487 3.782 1.00 89.44 74 VAL A CA 1
ATOM 555 C C . VAL A 1 74 ? -11.484 9.772 4.226 1.00 89.44 74 VAL A C 1
ATOM 557 O O . VAL A 1 74 ? -11.524 10.750 3.479 1.00 89.44 74 VAL A O 1
ATOM 560 N N . GLY A 1 75 ? -12.060 9.756 5.428 1.00 83.00 75 GLY A N 1
ATOM 561 C CA . GLY A 1 75 ? -12.841 10.870 5.965 1.00 83.00 75 GLY A CA 1
ATOM 562 C C . GLY A 1 75 ? -12.011 11.983 6.608 1.00 83.00 75 GLY A C 1
ATOM 563 O O . GLY A 1 75 ? -12.560 13.027 6.964 1.00 83.00 75 GLY A O 1
ATOM 564 N N . TRP A 1 76 ? -10.705 11.779 6.786 1.00 82.00 76 TRP A N 1
ATOM 565 C CA . TRP A 1 76 ? -9.820 12.745 7.426 1.00 82.00 76 TRP A CA 1
ATOM 566 C C . TRP A 1 76 ? -8.582 13.042 6.579 1.00 82.00 76 TRP A C 1
ATOM 568 O O . TRP A 1 76 ? -7.930 12.138 6.064 1.00 82.00 76 TRP A O 1
ATOM 578 N N . ALA A 1 77 ? -8.250 14.327 6.461 1.00 67.94 77 ALA A N 1
ATOM 579 C CA . ALA A 1 77 ? -7.027 14.797 5.824 1.00 67.94 77 ALA A CA 1
ATOM 580 C C . ALA A 1 77 ? -6.035 15.271 6.892 1.00 67.94 77 ALA A C 1
ATOM 582 O O . ALA A 1 77 ? -6.424 15.973 7.831 1.00 67.94 77 ALA A O 1
ATOM 583 N N . LEU A 1 78 ? -4.760 14.915 6.725 1.00 71.25 78 LEU A N 1
ATOM 584 C CA . LEU A 1 78 ? -3.683 15.390 7.590 1.00 71.25 78 LEU A CA 1
ATOM 585 C C . LEU A 1 78 ? -3.494 16.898 7.449 1.00 71.25 78 LEU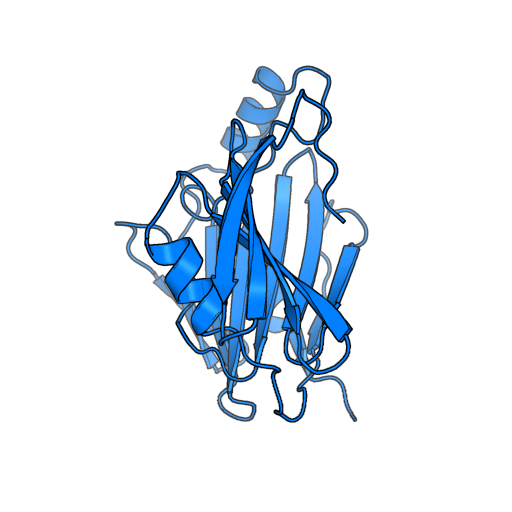 A C 1
ATOM 587 O O . LEU A 1 78 ? -3.435 17.441 6.345 1.00 71.25 78 LEU A O 1
ATOM 591 N N . GLU A 1 79 ? -3.354 17.576 8.585 1.00 72.94 79 GLU A N 1
ATOM 592 C CA . GLU A 1 79 ? -3.108 19.012 8.604 1.00 72.94 79 GLU A CA 1
ATOM 593 C C . GLU A 1 79 ? -1.782 19.350 7.904 1.00 72.94 79 GLU A C 1
ATOM 595 O O . GLU A 1 79 ? -0.748 18.718 8.124 1.00 72.94 79 GLU A O 1
ATOM 600 N N . GLY A 1 80 ? -1.817 20.357 7.030 1.00 73.31 80 GLY A N 1
ATOM 601 C CA . GLY A 1 80 ? -0.649 20.816 6.279 1.00 73.31 80 GLY A CA 1
ATOM 602 C C . GLY A 1 80 ? -0.293 19.974 5.051 1.00 73.31 80 GLY A C 1
ATOM 603 O O . GLY A 1 80 ? 0.590 20.383 4.302 1.00 73.31 80 GLY A O 1
ATOM 604 N N . TYR A 1 81 ? -0.970 18.852 4.805 1.00 77.44 81 TYR A N 1
ATOM 605 C CA . TYR A 1 81 ? -0.817 18.102 3.562 1.00 77.44 81 TYR A CA 1
ATOM 606 C C . TYR A 1 81 ? -1.720 18.658 2.450 1.00 77.44 81 TYR A C 1
ATOM 608 O O . TYR A 1 81 ? -2.772 19.240 2.715 1.00 77.44 81 TYR A O 1
ATOM 616 N N . THR A 1 82 ? -1.298 18.490 1.194 1.00 77.06 82 THR A N 1
ATOM 617 C CA . THR A 1 82 ? -2.097 18.850 0.012 1.00 77.06 82 THR A CA 1
ATOM 618 C C . THR A 1 82 ? -3.364 18.001 -0.109 1.00 77.06 82 THR A C 1
ATOM 620 O O . THR A 1 82 ? -3.461 16.930 0.494 1.00 77.06 82 THR A O 1
ATOM 623 N N . ASP A 1 83 ? -4.300 18.433 -0.963 1.00 73.19 83 ASP A N 1
ATOM 624 C CA . ASP A 1 83 ? -5.414 17.582 -1.394 1.00 73.19 83 ASP A CA 1
ATOM 625 C C . ASP A 1 83 ? -4.877 16.234 -1.909 1.00 73.19 83 ASP A C 1
ATOM 627 O O . ASP A 1 83 ? -3.901 16.224 -2.675 1.00 73.19 83 ASP A O 1
ATOM 631 N N . PRO A 1 84 ? -5.470 15.099 -1.496 1.00 75.31 84 PRO A N 1
ATOM 632 C CA . PRO A 1 84 ? -4.952 13.804 -1.885 1.00 75.31 84 PRO A CA 1
ATOM 633 C C . PRO A 1 84 ? -5.139 13.549 -3.375 1.00 75.31 84 PRO A C 1
ATOM 635 O O . PRO A 1 84 ? -6.250 13.650 -3.903 1.00 75.31 84 PRO A O 1
ATOM 638 N N . ALA A 1 85 ? -4.073 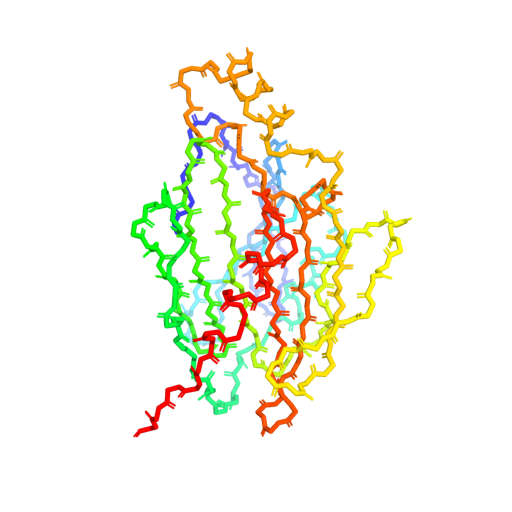13.108 -4.038 1.00 80.38 85 ALA A N 1
ATOM 639 C CA . ALA A 1 85 ? -4.224 12.396 -5.297 1.00 80.38 85 ALA A CA 1
ATOM 640 C C . ALA A 1 85 ? -4.682 10.968 -4.982 1.00 80.38 85 ALA A C 1
ATOM 642 O O . ALA A 1 85 ? -4.100 10.311 -4.119 1.00 80.38 85 ALA A O 1
ATOM 643 N N . ALA A 1 86 ? -5.711 10.483 -5.674 1.00 84.50 86 ALA A N 1
ATOM 644 C CA . ALA A 1 86 ? -6.233 9.139 -5.466 1.00 84.50 86 ALA A CA 1
ATOM 645 C C . ALA A 1 86 ? -6.211 8.331 -6.767 1.00 84.50 86 ALA A C 1
ATOM 647 O O . ALA A 1 86 ? -6.597 8.827 -7.828 1.00 84.50 86 ALA A O 1
ATOM 648 N N . LEU A 1 87 ? -5.749 7.086 -6.678 1.00 86.31 87 LEU A N 1
ATOM 649 C CA . LEU A 1 87 ? -5.707 6.127 -7.777 1.00 86.31 87 LEU A CA 1
ATOM 650 C C . LEU A 1 87 ? -6.528 4.907 -7.379 1.00 86.31 87 LEU A C 1
ATOM 652 O O . LEU A 1 87 ? -6.298 4.323 -6.324 1.00 86.31 87 LEU A O 1
ATOM 656 N N . PHE A 1 88 ? -7.472 4.519 -8.230 1.00 86.44 88 PHE A N 1
ATOM 657 C CA . PHE A 1 88 ? -8.356 3.389 -7.971 1.00 86.44 88 PHE A CA 1
ATOM 658 C C . PHE A 1 88 ? -8.345 2.418 -9.141 1.00 86.44 88 PHE A C 1
ATOM 660 O O . PHE A 1 88 ? -8.355 2.815 -10.307 1.00 86.44 88 PHE A O 1
ATOM 667 N N . SER A 1 89 ? -8.355 1.141 -8.794 1.00 84.12 89 SER A N 1
ATOM 668 C CA . SER A 1 89 ? -8.537 -0.003 -9.674 1.00 84.12 89 SER A CA 1
ATOM 669 C C . SER A 1 89 ? -9.552 -0.940 -9.019 1.00 84.12 89 SER A C 1
ATOM 671 O O . SER A 1 89 ? -9.847 -0.829 -7.830 1.00 84.12 89 SER A O 1
ATOM 673 N N . SER A 1 90 ? -10.087 -1.898 -9.771 1.00 85.38 90 SER A N 1
ATOM 674 C CA . SER A 1 90 ? -10.836 -2.999 -9.166 1.00 85.38 90 SER A CA 1
ATOM 675 C C . SER A 1 90 ? -9.960 -3.701 -8.126 1.00 85.38 90 SER A C 1
ATOM 677 O O . SER A 1 90 ? -8.855 -4.137 -8.446 1.00 85.38 90 SER A O 1
ATOM 679 N N . GLY A 1 91 ? -10.437 -3.764 -6.884 1.00 88.75 91 GLY A N 1
ATOM 680 C CA . GLY A 1 91 ? -9.741 -4.457 -5.804 1.00 88.75 91 GLY A CA 1
ATOM 681 C C . GLY A 1 91 ? -8.646 -3.652 -5.099 1.00 88.75 91 GLY A C 1
ATOM 682 O O . GLY A 1 91 ? -8.071 -4.156 -4.143 1.00 88.75 91 GLY A O 1
ATOM 683 N N . VAL A 1 92 ? -8.309 -2.441 -5.558 1.00 92.19 92 VAL A N 1
ATOM 684 C CA . VAL A 1 92 ? -7.143 -1.691 -5.064 1.00 92.19 92 VAL A CA 1
ATOM 685 C C . VAL A 1 92 ? -7.426 -0.196 -5.041 1.00 92.19 92 VAL A C 1
ATOM 687 O O . VAL A 1 92 ? -7.949 0.362 -6.010 1.00 92.19 92 VAL A O 1
ATOM 690 N N . GLY A 1 93 ? -6.995 0.488 -3.986 1.00 93.19 93 GLY A N 1
ATOM 691 C CA . GLY A 1 93 ? -6.973 1.944 -3.989 1.00 93.19 93 GLY A CA 1
ATOM 692 C C . GLY A 1 93 ? -5.807 2.529 -3.219 1.00 93.19 93 GLY A C 1
ATOM 693 O O . GLY A 1 93 ? -5.360 1.984 -2.209 1.00 93.19 93 GLY A O 1
ATOM 694 N N . THR A 1 94 ? -5.348 3.670 -3.716 1.00 91.75 94 THR A N 1
ATOM 695 C CA . THR A 1 94 ? -4.252 4.428 -3.132 1.00 91.75 94 THR A CA 1
ATOM 696 C C . THR A 1 94 ? -4.634 5.888 -2.981 1.00 91.75 94 THR A C 1
ATOM 698 O O . THR A 1 94 ? -5.194 6.482 -3.903 1.00 91.75 94 THR A O 1
ATOM 701 N N . TRP A 1 95 ? -4.261 6.479 -1.853 1.00 91.12 95 TRP A N 1
ATOM 702 C CA . TRP A 1 95 ? -4.262 7.919 -1.635 1.00 91.12 95 TRP A CA 1
ATOM 703 C C . TRP A 1 95 ? -2.851 8.390 -1.324 1.00 91.12 95 TRP A C 1
ATOM 705 O O . TRP A 1 95 ? -2.149 7.774 -0.523 1.00 91.12 95 TRP A O 1
ATOM 715 N N . TYR A 1 96 ? -2.473 9.508 -1.933 1.00 88.12 96 TYR A N 1
ATOM 716 C CA . TYR A 1 96 ? -1.198 10.174 -1.732 1.00 88.12 96 TYR A CA 1
ATOM 717 C C . TYR A 1 96 ? -1.428 11.582 -1.224 1.00 88.12 96 TYR A C 1
ATOM 719 O O . TYR A 1 96 ? -2.095 12.380 -1.883 1.00 88.12 96 TYR A O 1
ATOM 727 N N . TRP A 1 97 ? -0.802 11.904 -0.105 1.00 88.12 97 TRP A N 1
ATOM 728 C CA . TRP A 1 97 ? -0.726 13.256 0.416 1.00 88.12 97 TRP A CA 1
ATOM 729 C C . TRP A 1 97 ? 0.729 13.698 0.424 1.00 88.12 97 TRP A C 1
ATOM 731 O O . TRP A 1 97 ? 1.607 12.935 0.826 1.00 88.12 97 TRP A O 1
ATOM 741 N N . VAL A 1 98 ? 0.991 14.944 0.032 1.00 85.12 98 VAL A N 1
ATOM 742 C CA . VAL A 1 98 ? 2.346 15.505 0.055 1.00 85.12 98 VAL A CA 1
ATOM 743 C C . VAL A 1 98 ? 2.395 16.717 0.975 1.00 85.12 98 VAL A C 1
ATOM 745 O O . VAL A 1 98 ? 1.500 17.561 0.962 1.00 85.12 98 VAL A O 1
ATOM 748 N N . ARG A 1 99 ? 3.459 16.816 1.771 1.00 83.31 99 ARG A N 1
ATOM 749 C CA . ARG A 1 99 ? 3.770 17.979 2.607 1.00 83.31 99 ARG A CA 1
ATOM 750 C C . ARG A 1 99 ? 5.274 18.173 2.669 1.00 83.31 99 ARG A C 1
ATOM 752 O O . ARG A 1 99 ? 5.954 17.303 3.190 1.00 83.31 99 ARG A O 1
ATOM 759 N N . ASN A 1 100 ? 5.790 19.313 2.212 1.00 79.44 100 ASN A N 1
ATOM 760 C CA . ASN A 1 100 ? 7.223 19.628 2.305 1.00 79.44 100 ASN A CA 1
ATOM 761 C C . ASN A 1 100 ? 8.120 18.458 1.835 1.00 79.44 100 ASN A C 1
ATOM 763 O O . ASN A 1 100 ? 8.909 17.930 2.611 1.00 79.44 100 ASN A O 1
ATOM 767 N N . HIS A 1 101 ? 7.901 17.965 0.607 1.00 77.25 101 HIS A N 1
ATOM 768 C CA . HIS A 1 101 ? 8.598 16.792 0.035 1.00 77.25 101 HIS A CA 1
ATOM 769 C C . HIS A 1 101 ? 8.450 15.473 0.823 1.00 77.25 101 HIS A C 1
ATOM 771 O O . HIS A 1 101 ? 9.106 14.482 0.526 1.00 77.25 101 HIS A O 1
ATOM 777 N N . THR A 1 102 ? 7.546 15.428 1.799 1.00 80.75 102 THR A N 1
ATOM 778 C CA . THR A 1 102 ? 7.165 14.216 2.525 1.00 80.75 102 THR A CA 1
ATOM 779 C C . THR A 1 102 ? 5.920 13.621 1.892 1.00 80.75 102 THR A C 1
ATOM 781 O O . THR A 1 102 ? 4.897 14.302 1.787 1.00 80.75 102 THR A O 1
ATOM 784 N N . LEU A 1 103 ? 5.989 12.347 1.527 1.00 85.19 103 LEU A N 1
ATOM 785 C CA . LEU A 1 103 ? 4.864 11.555 1.057 1.00 85.19 103 LEU A CA 1
ATOM 786 C C . LEU A 1 103 ? 4.219 10.811 2.229 1.00 85.19 103 LEU A C 1
ATOM 788 O O . LEU A 1 103 ? 4.898 10.139 3.009 1.00 85.19 103 LEU A O 1
ATOM 792 N N . LEU A 1 104 ? 2.896 10.888 2.317 1.00 88.94 104 LEU A N 1
ATOM 793 C CA . LEU A 1 104 ? 2.091 9.905 3.023 1.00 88.94 104 LEU A CA 1
ATOM 794 C C . LEU A 1 104 ? 1.272 9.127 1.995 1.00 88.94 104 LEU A C 1
ATOM 796 O O . LEU A 1 104 ? 0.594 9.723 1.158 1.00 88.94 104 LEU A O 1
ATOM 800 N N . GLU A 1 105 ? 1.318 7.806 2.078 1.00 91.12 105 GLU A N 1
ATOM 801 C CA . GLU A 1 105 ? 0.546 6.905 1.236 1.00 91.12 105 GLU A CA 1
ATOM 802 C C . GLU A 1 105 ? -0.393 6.070 2.105 1.00 91.12 105 GLU A C 1
ATOM 804 O O . GLU A 1 105 ? 0.053 5.434 3.059 1.00 91.12 105 GLU A O 1
ATOM 809 N N . LEU A 1 106 ? -1.679 6.043 1.757 1.00 93.38 106 LEU A N 1
ATOM 810 C CA . LEU A 1 106 ? -2.617 5.018 2.210 1.00 93.38 106 LEU A CA 1
ATOM 811 C C . LEU A 1 106 ? -2.901 4.092 1.040 1.00 93.38 106 LEU A C 1
ATOM 813 O O . LEU A 1 106 ? -3.280 4.555 -0.031 1.00 93.38 106 LEU A O 1
ATOM 817 N N . TYR A 1 107 ? -2.773 2.795 1.264 1.00 93.56 107 TYR A N 1
ATOM 818 C CA . TYR A 1 107 ? -2.966 1.760 0.267 1.00 93.56 107 TYR A CA 1
ATOM 819 C C . TYR A 1 107 ? -3.862 0.655 0.822 1.00 93.56 107 TYR A C 1
ATOM 821 O O . TYR A 1 107 ? -3.683 0.237 1.966 1.00 93.56 107 TYR A O 1
ATOM 829 N N . TYR A 1 108 ? -4.811 0.168 0.024 1.00 95.44 108 TYR A N 1
ATOM 830 C CA . TYR A 1 108 ? -5.572 -1.037 0.349 1.00 95.44 108 TYR A CA 1
ATOM 831 C C . TYR A 1 108 ? -5.673 -1.988 -0.833 1.00 95.44 108 TYR A C 1
ATOM 833 O O . TYR A 1 108 ? -5.670 -1.566 -1.992 1.00 95.44 108 TYR A O 1
ATOM 841 N N . VAL A 1 109 ? -5.793 -3.275 -0.513 1.00 95.44 109 VAL A N 1
ATOM 842 C CA . VAL A 1 109 ? -5.940 -4.368 -1.477 1.00 95.44 109 VAL A CA 1
ATOM 843 C C . VAL A 1 109 ? -7.003 -5.341 -0.968 1.00 95.44 109 VAL A C 1
ATOM 845 O O . VAL A 1 109 ? -6.875 -5.865 0.139 1.00 95.44 109 VAL A O 1
ATOM 848 N N . ASN A 1 110 ? -8.045 -5.578 -1.765 1.00 94.69 110 ASN A N 1
ATOM 849 C CA . ASN A 1 110 ? -9.013 -6.654 -1.556 1.00 94.69 110 ASN A CA 1
ATOM 850 C C . ASN A 1 110 ? -8.384 -7.990 -1.981 1.00 94.69 110 ASN A C 1
ATOM 852 O O . ASN A 1 110 ? -7.723 -8.062 -3.018 1.00 94.69 110 ASN A O 1
ATOM 856 N N . ASP A 1 111 ? -8.627 -9.051 -1.214 1.00 93.56 111 ASP A N 1
ATOM 857 C CA . ASP A 1 111 ? -8.097 -10.397 -1.456 1.00 93.56 111 ASP A CA 1
ATOM 858 C C . ASP A 1 111 ? -6.571 -10.429 -1.697 1.00 93.56 111 ASP A C 1
ATOM 860 O O . ASP A 1 111 ? -6.108 -10.934 -2.728 1.00 93.56 111 ASP A O 1
ATOM 864 N N . PRO A 1 112 ? -5.757 -9.882 -0.771 1.00 91.62 112 PRO A N 1
ATOM 865 C CA . PRO A 1 112 ? -4.314 -9.814 -0.950 1.00 91.62 112 PRO A CA 1
ATOM 866 C C . PRO A 1 112 ? -3.704 -11.222 -1.048 1.00 91.62 112 PRO A C 1
ATOM 868 O O . PRO A 1 112 ? -3.915 -12.081 -0.194 1.00 91.62 112 PRO A O 1
ATOM 871 N N . ILE A 1 113 ? -2.895 -11.454 -2.086 1.00 85.94 113 ILE A N 1
ATOM 872 C CA . ILE A 1 113 ? -2.198 -12.738 -2.308 1.00 85.94 113 ILE A CA 1
ATOM 873 C C . ILE A 1 113 ? -0.994 -12.884 -1.358 1.00 85.94 113 ILE A C 1
ATOM 875 O O . ILE A 1 113 ? -0.546 -13.993 -1.063 1.00 85.94 113 ILE A O 1
ATOM 879 N N . CYS A 1 114 ? -0.469 -11.766 -0.855 1.00 85.19 114 CYS A N 1
ATOM 880 C CA . CYS A 1 114 ? 0.596 -11.723 0.136 1.00 85.19 114 CYS A CA 1
ATOM 881 C C . CYS A 1 114 ? 0.417 -10.528 1.090 1.00 85.19 114 CYS A C 1
ATOM 883 O O . CYS A 1 114 ? -0.211 -9.535 0.716 1.00 85.19 114 CYS A O 1
ATOM 885 N N . PRO A 1 115 ? 0.976 -10.598 2.313 1.00 87.25 115 PRO A N 1
ATOM 886 C CA . PRO A 1 115 ? 0.999 -9.459 3.224 1.00 87.25 115 PRO A CA 1
ATOM 887 C C . PRO A 1 115 ? 1.789 -8.283 2.644 1.00 87.25 115 PRO A C 1
ATOM 889 O O . PRO A 1 115 ? 2.699 -8.469 1.830 1.00 87.25 115 PRO A O 1
ATOM 892 N N . PHE A 1 116 ? 1.507 -7.072 3.125 1.00 90.31 116 PHE A N 1
ATOM 893 C CA . PHE A 1 116 ? 2.323 -5.915 2.773 1.00 90.31 116 PHE A CA 1
ATOM 894 C C . PHE A 1 116 ? 3.775 -6.083 3.210 1.00 90.31 116 PHE A C 1
ATOM 896 O O . PHE A 1 116 ? 4.075 -6.665 4.255 1.00 90.31 116 PHE A O 1
ATOM 903 N N . ARG A 1 117 ? 4.685 -5.497 2.424 1.00 84.12 117 ARG A N 1
ATOM 904 C CA . ARG A 1 117 ? 6.059 -5.285 2.873 1.00 84.12 117 ARG A CA 1
ATOM 905 C C . ARG A 1 117 ? 6.021 -4.414 4.128 1.00 84.12 117 ARG A C 1
ATOM 907 O O . ARG A 1 117 ? 5.445 -3.326 4.116 1.00 84.12 117 ARG A O 1
ATOM 914 N N . VAL A 1 118 ? 6.659 -4.916 5.176 1.00 87.56 118 VAL A N 1
ATOM 915 C CA . VAL A 1 118 ? 6.893 -4.208 6.433 1.00 87.56 118 VAL A CA 1
ATOM 916 C C . VAL A 1 118 ? 8.379 -3.886 6.564 1.00 87.56 118 VAL A C 1
ATOM 918 O O . VAL A 1 118 ? 9.201 -4.513 5.885 1.00 87.56 118 VAL A O 1
ATOM 921 N N . PRO A 1 119 ? 8.750 -2.942 7.437 1.00 91.44 119 PRO A N 1
ATOM 922 C CA . PRO A 1 119 ? 10.143 -2.567 7.576 1.00 91.44 119 PRO A CA 1
ATOM 923 C C . PRO A 1 119 ? 11.008 -3.711 8.131 1.00 91.44 119 PRO A C 1
ATOM 925 O O . PRO A 1 119 ? 10.688 -4.273 9.185 1.00 91.44 119 PRO A O 1
ATOM 928 N N . PRO A 1 120 ? 12.121 -4.064 7.468 1.00 88.38 120 PRO A N 1
ATOM 929 C CA . PRO A 1 120 ? 12.941 -5.199 7.861 1.00 88.38 120 PRO A CA 1
ATOM 930 C C . PRO A 1 120 ? 13.629 -4.941 9.206 1.00 88.38 120 PRO A C 1
ATOM 932 O O . PRO A 1 120 ? 14.187 -3.877 9.454 1.00 88.38 120 PRO A O 1
ATOM 935 N N . GLY A 1 121 ? 13.597 -5.934 10.098 1.00 90.19 121 GLY A N 1
ATOM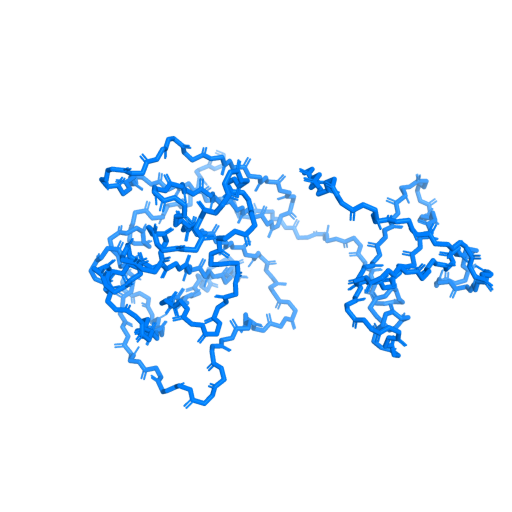 936 C CA . GLY A 1 121 ? 14.311 -5.888 11.379 1.00 90.19 121 GLY A CA 1
ATOM 937 C C . GLY A 1 121 ? 13.741 -4.927 12.433 1.00 90.19 121 GLY A C 1
ATOM 938 O O . GLY A 1 121 ? 14.262 -4.906 13.549 1.00 90.19 121 GLY A O 1
ATOM 939 N N . ARG A 1 122 ? 12.673 -4.173 12.131 1.00 92.94 122 ARG A N 1
ATOM 940 C CA . ARG A 1 122 ? 11.972 -3.323 13.107 1.00 92.94 122 ARG A CA 1
ATOM 941 C C . ARG A 1 122 ? 10.821 -4.094 13.760 1.00 92.94 122 ARG A C 1
ATOM 943 O O . ARG A 1 122 ? 10.038 -4.759 13.083 1.00 92.94 122 ARG A O 1
ATOM 950 N N . MET A 1 123 ? 10.724 -4.008 15.086 1.00 92.56 123 MET A N 1
ATOM 951 C CA . MET A 1 123 ? 9.645 -4.641 15.852 1.00 92.56 123 MET A CA 1
ATOM 952 C C . MET A 1 123 ? 8.390 -3.759 15.829 1.00 92.56 123 MET A C 1
ATOM 954 O O . MET A 1 123 ? 8.522 -2.562 16.091 1.00 92.56 123 MET A O 1
ATOM 958 N N . PRO A 1 124 ? 7.200 -4.317 15.541 1.00 97.00 124 PRO A N 1
ATOM 959 C CA . PRO A 1 124 ? 5.959 -3.562 15.612 1.00 97.00 124 PRO A CA 1
ATOM 960 C C . PRO A 1 124 ? 5.478 -3.357 17.047 1.00 97.00 124 PRO A C 1
ATOM 962 O O . PRO A 1 124 ? 5.730 -4.166 17.941 1.00 97.00 124 PRO A O 1
ATOM 965 N N . GLU A 1 125 ? 4.670 -2.322 17.212 1.00 98.06 125 GLU A N 1
ATOM 966 C CA . GLU A 1 125 ? 3.735 -2.147 18.310 1.00 98.06 125 GLU A CA 1
ATOM 967 C C . GLU A 1 125 ? 2.347 -2.640 17.888 1.00 98.06 125 GLU A C 1
ATOM 969 O O . GLU A 1 125 ? 1.848 -2.289 16.817 1.00 98.06 125 GLU A O 1
ATOM 974 N N . GLU A 1 126 ? 1.693 -3.421 18.746 1.00 98.38 126 GLU A N 1
ATOM 975 C CA . GLU A 1 126 ? 0.284 -3.769 18.559 1.00 98.38 126 GLU A CA 1
ATOM 976 C C . GLU A 1 126 ? -0.598 -2.542 18.814 1.00 98.38 126 GLU A C 1
ATOM 978 O O . GLU A 1 126 ? -0.431 -1.813 19.798 1.00 98.38 126 GLU A O 1
ATOM 983 N N . VAL A 1 127 ? -1.552 -2.311 17.916 1.00 98.56 127 VAL A N 1
ATOM 984 C CA . VAL A 1 127 ? -2.503 -1.199 17.984 1.00 98.56 127 VAL A CA 1
ATOM 985 C C . VAL A 1 127 ? -3.909 -1.673 17.634 1.00 98.56 127 VAL A C 1
ATOM 987 O O . VAL A 1 127 ? -4.142 -2.827 17.273 1.00 98.56 127 VAL A O 1
ATOM 990 N N . THR A 1 128 ? -4.877 -0.772 17.755 1.00 98.31 128 THR A N 1
ATOM 991 C CA . THR A 1 128 ? -6.262 -1.016 17.363 1.00 98.31 128 THR A CA 1
ATOM 992 C C . THR A 1 128 ? -6.718 0.101 16.435 1.00 98.31 128 THR A C 1
ATOM 994 O O . THR A 1 128 ? -6.493 1.265 16.743 1.00 98.31 128 THR A O 1
ATOM 997 N N . VAL A 1 129 ? -7.365 -0.256 15.325 1.00 98.06 129 VAL A N 1
ATOM 998 C CA . VAL A 1 129 ? -7.967 0.674 14.359 1.00 98.06 129 VAL A CA 1
ATOM 999 C C . VAL A 1 129 ? -9.455 0.357 14.288 1.00 98.06 129 VAL A C 1
ATOM 1001 O O . VAL A 1 129 ? -9.827 -0.720 13.835 1.00 98.06 129 VAL A O 1
ATOM 1004 N N . ASN A 1 130 ? -10.323 1.247 14.778 1.00 96.06 130 ASN A N 1
ATOM 1005 C CA . ASN A 1 130 ? -11.779 1.018 14.809 1.00 96.06 130 ASN A CA 1
ATOM 1006 C C . ASN A 1 130 ? -12.199 -0.341 15.423 1.00 96.06 130 ASN A C 1
ATOM 1008 O O . ASN A 1 130 ? -13.167 -0.967 14.997 1.00 96.06 130 ASN A O 1
ATOM 1012 N N . GLY A 1 131 ? -11.467 -0.813 16.436 1.00 96.62 131 GLY A N 1
ATOM 1013 C CA . GLY A 1 131 ? -11.706 -2.111 17.084 1.00 96.62 131 GLY A CA 1
ATOM 1014 C C . GLY A 1 131 ? -11.052 -3.316 16.394 1.00 96.62 131 GLY A C 1
ATOM 1015 O O . GLY A 1 131 ? -11.090 -4.411 16.952 1.00 96.62 131 GLY A O 1
ATOM 1016 N N . LEU A 1 132 ? -10.425 -3.128 15.231 1.00 97.81 132 LEU A N 1
ATOM 1017 C CA . LEU A 1 132 ? -9.679 -4.156 14.504 1.00 97.81 132 LEU A CA 1
ATOM 1018 C C . LEU A 1 132 ? -8.206 -4.171 14.942 1.00 97.81 132 LEU A C 1
ATOM 1020 O O . LEU A 1 132 ? -7.642 -3.107 15.218 1.00 97.81 132 LEU A O 1
ATOM 1024 N N . PRO A 1 133 ? -7.562 -5.350 15.015 1.00 98.19 133 PRO A N 1
ATOM 1025 C CA . PRO A 1 133 ? -6.142 -5.440 15.331 1.00 98.19 133 PRO A CA 1
ATOM 1026 C C . PRO A 1 133 ? -5.291 -4.832 14.210 1.00 98.19 133 PRO A C 1
ATOM 1028 O O . PRO A 1 133 ? -5.561 -5.035 13.026 1.00 98.19 133 PRO A O 1
ATOM 1031 N N . GLY A 1 134 ? -4.235 -4.117 14.592 1.00 98.06 134 GLY A N 1
ATOM 1032 C CA . GLY A 1 134 ? -3.251 -3.569 13.665 1.00 98.06 134 GLY A CA 1
ATOM 1033 C C . GLY A 1 134 ? -1.835 -3.622 14.227 1.00 98.06 134 GLY A C 1
ATOM 1034 O O . GLY A 1 134 ? -1.625 -3.871 15.416 1.00 98.06 134 GLY A O 1
ATOM 1035 N N . LEU A 1 135 ? -0.862 -3.371 13.358 1.00 98.19 135 LEU A N 1
ATOM 1036 C CA . LEU A 1 135 ? 0.558 -3.317 13.692 1.00 98.19 135 LEU A CA 1
ATOM 1037 C C . LEU A 1 135 ? 1.142 -1.981 13.237 1.00 98.19 135 LEU A C 1
ATOM 1039 O O . LEU A 1 135 ? 0.925 -1.561 12.101 1.00 98.19 135 LEU A O 1
ATOM 1043 N N . PHE A 1 136 ? 1.882 -1.325 14.126 1.00 98.25 136 PHE A N 1
ATOM 1044 C CA . PHE A 1 136 ? 2.526 -0.041 13.879 1.00 98.25 136 PHE A CA 1
ATOM 1045 C C . PHE A 1 136 ? 4.045 -0.154 14.016 1.00 98.25 136 PHE A C 1
ATOM 1047 O O . PHE A 1 136 ? 4.548 -0.656 15.014 1.00 98.25 136 PHE A O 1
ATOM 1054 N N . TRP A 1 137 ? 4.782 0.371 13.044 1.00 97.50 137 TRP A N 1
ATOM 1055 C CA . TRP A 1 137 ? 6.227 0.544 13.087 1.00 97.50 137 TRP A CA 1
ATOM 1056 C C . TRP A 1 137 ? 6.538 2.044 13.088 1.00 97.50 137 TRP A C 1
ATOM 1058 O O . TRP A 1 137 ? 6.159 2.723 12.130 1.00 97.50 137 TRP A O 1
ATOM 1068 N N . PRO A 1 138 ? 7.227 2.577 14.111 1.00 95.12 138 PRO A N 1
ATOM 1069 C CA . PRO A 1 138 ? 7.593 3.989 14.152 1.00 95.12 138 PRO A CA 1
ATOM 1070 C C . PRO A 1 138 ? 8.662 4.308 13.110 1.00 95.12 138 PRO A C 1
ATOM 1072 O O . PRO A 1 138 ? 9.545 3.485 12.866 1.00 95.12 138 PRO A O 1
ATOM 1075 N N . SER A 1 139 ? 8.606 5.515 12.541 1.00 92.81 139 SER A N 1
ATOM 1076 C CA . SER A 1 139 ? 9.657 6.077 11.680 1.00 92.81 139 SER A CA 1
ATOM 1077 C C . SER A 1 139 ? 11.017 6.066 12.386 1.00 92.81 139 SER A C 1
ATOM 1079 O O . SER A 1 139 ? 11.083 6.226 13.605 1.00 92.81 139 SER A O 1
ATOM 1081 N N . ILE A 1 140 ? 12.106 5.886 11.631 1.00 92.31 140 ILE A N 1
ATOM 1082 C CA . ILE A 1 140 ? 13.465 6.043 12.186 1.00 92.31 140 ILE A CA 1
ATOM 1083 C C . ILE A 1 140 ? 13.885 7.512 12.314 1.00 92.31 140 ILE A C 1
ATOM 1085 O O . ILE A 1 140 ? 14.860 7.796 13.003 1.00 92.31 140 ILE A O 1
ATOM 1089 N N . PHE A 1 141 ? 13.158 8.415 11.654 1.00 88.62 141 PHE A N 1
ATOM 1090 C CA . PHE A 1 141 ? 13.328 9.862 11.746 1.00 88.62 141 PHE A CA 1
ATOM 1091 C C . PHE A 1 141 ? 12.147 10.487 12.477 1.00 88.62 141 PHE A C 1
ATOM 1093 O O . PHE A 1 141 ? 10.992 10.156 12.179 1.00 88.62 141 PHE A O 1
ATOM 1100 N N . SER A 1 142 ? 12.427 11.444 13.360 1.00 89.44 142 SER A N 1
ATOM 1101 C CA . SER A 1 142 ? 11.418 12.414 13.777 1.00 89.44 142 SER A CA 1
ATOM 1102 C C . SER A 1 142 ? 11.016 13.302 12.596 1.00 89.44 142 SER A C 1
ATOM 1104 O O . SER A 1 142 ? 11.718 13.407 11.582 1.00 89.44 142 SER A O 1
ATOM 1106 N N . ARG A 1 143 ? 9.881 13.986 12.735 1.00 86.06 143 ARG A N 1
ATOM 1107 C CA . ARG A 1 143 ? 9.417 14.944 11.730 1.00 86.06 143 ARG A CA 1
ATOM 1108 C C . ARG A 1 143 ? 10.436 16.066 11.492 1.00 86.06 143 ARG A C 1
ATOM 1110 O O . ARG A 1 143 ? 10.687 16.424 10.346 1.00 86.06 143 ARG A O 1
ATOM 1117 N N . GLU A 1 144 ? 11.053 16.581 12.552 1.00 88.94 144 GLU A N 1
ATOM 1118 C CA . GLU A 1 144 ? 12.068 17.636 12.479 1.00 88.94 144 GLU A CA 1
ATOM 1119 C C . GLU A 1 144 ? 13.369 17.154 11.831 1.00 88.94 144 GLU A C 1
ATOM 1121 O O . GLU A 1 144 ? 13.968 17.889 11.048 1.00 88.94 144 GLU A O 1
ATOM 1126 N N . GLU A 1 145 ? 13.807 15.930 12.142 1.00 90.31 145 GLU A N 1
ATOM 1127 C CA . GLU A 1 145 ? 14.998 15.327 11.530 1.00 90.31 145 GLU A CA 1
ATOM 1128 C C . GLU A 1 145 ? 14.809 15.158 10.021 1.00 90.31 145 GLU A C 1
ATOM 1130 O O . GLU A 1 145 ? 15.703 15.489 9.240 1.00 90.31 145 GLU A O 1
ATOM 1135 N N . TRP A 1 146 ? 13.623 14.707 9.607 1.00 88.25 146 TRP A N 1
ATOM 1136 C CA . TR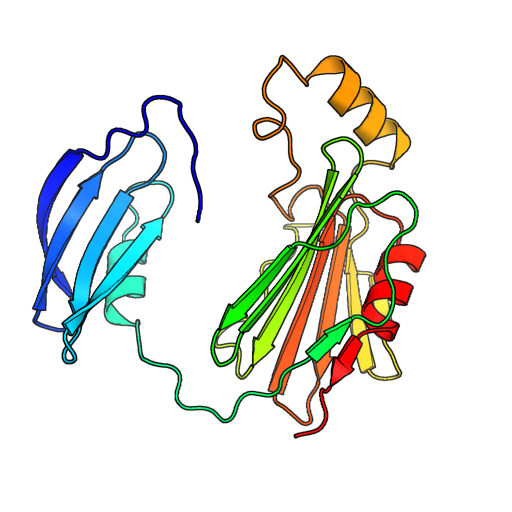P A 1 146 ? 13.277 14.600 8.197 1.00 88.25 146 TRP A CA 1
ATOM 1137 C C . TRP A 1 146 ? 13.212 15.966 7.509 1.00 88.25 146 TRP A C 1
ATOM 1139 O O . TRP A 1 146 ? 13.822 16.147 6.458 1.00 88.25 146 TRP A O 1
ATOM 1149 N N . ASP A 1 147 ? 12.534 16.950 8.108 1.00 86.12 147 ASP A N 1
ATOM 1150 C CA . ASP A 1 147 ? 12.433 18.301 7.542 1.00 86.12 147 ASP A CA 1
ATOM 1151 C C . ASP A 1 147 ? 13.822 18.961 7.391 1.00 86.12 147 ASP A C 1
ATOM 1153 O O . ASP A 1 147 ? 14.085 19.636 6.392 1.00 86.12 147 ASP A O 1
ATOM 1157 N N . ALA A 1 148 ? 14.741 18.736 8.339 1.00 87.44 148 ALA A N 1
ATOM 1158 C CA . ALA A 1 148 ? 16.125 19.203 8.239 1.00 87.44 148 ALA A CA 1
ATOM 1159 C C . ALA A 1 148 ? 16.882 18.526 7.085 1.00 87.44 148 ALA A C 1
ATOM 1161 O O . ALA A 1 148 ? 17.588 19.201 6.335 1.00 87.44 148 ALA A O 1
ATOM 1162 N N . ARG A 1 149 ? 16.693 17.214 6.912 1.00 84.25 149 ARG A N 1
ATOM 1163 C CA . ARG A 1 149 ? 17.293 16.438 5.821 1.00 84.25 149 ARG A CA 1
ATOM 1164 C C . ARG A 1 149 ? 16.784 16.895 4.452 1.00 84.25 149 ARG A C 1
ATOM 1166 O O . ARG A 1 149 ? 17.577 17.140 3.550 1.00 84.25 149 ARG A O 1
ATOM 1173 N N . VAL A 1 150 ? 15.471 17.094 4.322 1.00 81.81 150 VAL A N 1
ATOM 1174 C CA . VAL A 1 150 ? 14.834 17.671 3.126 1.00 81.81 150 VAL A CA 1
ATOM 1175 C C . VAL A 1 150 ? 15.453 19.028 2.789 1.00 81.81 150 VAL A C 1
ATOM 1177 O O . VAL A 1 150 ? 15.784 19.274 1.633 1.00 81.81 150 VAL A O 1
ATOM 1180 N N . ALA A 1 151 ? 15.651 19.897 3.783 1.00 81.94 151 ALA A N 1
ATOM 1181 C CA . ALA A 1 151 ? 16.237 21.220 3.572 1.00 81.94 151 ALA A CA 1
ATOM 1182 C C . ALA A 1 151 ? 17.712 21.184 3.120 1.00 81.94 151 ALA A C 1
ATOM 1184 O O . ALA A 1 151 ? 18.155 22.115 2.448 1.00 81.94 151 ALA A O 1
ATOM 1185 N N . GLU A 1 152 ? 18.468 20.145 3.487 1.00 81.31 152 GLU A N 1
ATOM 1186 C CA . GLU A 1 152 ? 19.858 19.948 3.058 1.00 81.31 152 GLU A CA 1
ATOM 1187 C C . GLU A 1 152 ? 19.956 19.317 1.660 1.00 81.31 152 GLU A C 1
ATOM 1189 O O . GLU A 1 152 ? 20.789 19.735 0.854 1.00 81.31 152 GLU A O 1
ATOM 1194 N N . GLU A 1 153 ? 19.108 18.327 1.364 1.00 76.06 153 GLU A N 1
ATOM 1195 C CA . GLU A 1 153 ? 19.251 17.449 0.195 1.00 76.06 153 GLU A CA 1
ATOM 1196 C C . GLU A 1 153 ? 18.357 17.820 -1.001 1.00 76.06 153 GLU A C 1
ATOM 1198 O O . GLU A 1 153 ? 18.644 17.394 -2.121 1.00 76.06 153 GLU A O 1
ATOM 1203 N N . CYS A 1 154 ? 17.297 18.623 -0.825 1.00 67.38 154 CYS A N 1
ATOM 1204 C CA . CYS A 1 154 ? 16.433 19.032 -1.940 1.00 67.38 154 CYS A CA 1
ATOM 1205 C C . CYS A 1 154 ? 17.128 20.040 -2.870 1.00 67.38 154 CYS A C 1
ATOM 1207 O O . CYS A 1 154 ? 16.923 21.251 -2.790 1.00 67.38 154 CYS A O 1
ATOM 1209 N N . SER A 1 155 ? 17.924 19.526 -3.806 1.00 55.53 155 SER A N 1
ATOM 1210 C CA . SER A 1 155 ? 18.373 20.249 -4.993 1.00 55.53 155 SER A CA 1
ATOM 1211 C C . SER A 1 155 ? 17.268 20.243 -6.053 1.00 55.53 155 SER A C 1
ATOM 1213 O O . SER A 1 155 ? 17.052 19.194 -6.640 1.00 55.53 155 SER A O 1
ATOM 1215 N N . ASP A 1 156 ? 16.600 21.378 -6.291 1.00 61.38 156 ASP A N 1
ATOM 1216 C CA . ASP A 1 156 ? 15.730 21.781 -7.429 1.00 61.38 156 ASP A CA 1
ATOM 1217 C C . ASP A 1 156 ? 14.676 20.807 -8.043 1.00 61.38 156 ASP A C 1
ATOM 1219 O O . ASP A 1 156 ? 13.777 21.282 -8.740 1.00 61.38 156 ASP A O 1
ATOM 1223 N N . ASP A 1 157 ? 14.704 19.495 -7.796 1.00 61.56 157 ASP A N 1
ATOM 1224 C CA . ASP A 1 157 ? 13.736 18.495 -8.251 1.00 61.56 157 ASP A CA 1
ATOM 1225 C C . ASP A 1 157 ? 12.954 17.928 -7.047 1.00 61.56 157 ASP A C 1
ATOM 1227 O O . ASP A 1 157 ? 13.488 17.172 -6.230 1.00 61.56 157 ASP A O 1
ATOM 1231 N N . PRO A 1 158 ? 11.663 18.279 -6.918 1.00 55.41 158 PRO A N 1
ATOM 1232 C CA . PRO A 1 158 ? 10.833 17.883 -5.789 1.00 55.41 158 PRO A CA 1
ATOM 1233 C C . PRO A 1 158 ? 10.585 16.373 -5.684 1.00 55.41 158 PRO A C 1
ATOM 1235 O O . PRO A 1 158 ? 10.185 15.923 -4.611 1.00 55.41 158 PRO A O 1
ATOM 1238 N N . ASN A 1 159 ? 10.794 15.603 -6.760 1.00 57.16 159 ASN A N 1
ATOM 1239 C CA . ASN A 1 159 ? 10.504 14.168 -6.801 1.00 57.16 159 ASN A CA 1
ATOM 1240 C C . ASN A 1 159 ? 11.706 13.285 -6.443 1.00 57.16 159 ASN A C 1
ATOM 1242 O O . ASN A 1 159 ? 11.513 12.101 -6.159 1.00 57.16 159 ASN A O 1
ATOM 1246 N N . SER A 1 160 ? 12.930 13.824 -6.453 1.00 57.75 160 SER A N 1
ATOM 1247 C CA . SER A 1 160 ? 14.144 13.035 -6.197 1.00 57.75 160 SER A CA 1
ATOM 1248 C C . SER A 1 160 ? 14.317 12.664 -4.724 1.00 57.75 160 SER A C 1
ATOM 1250 O O . SER A 1 160 ? 15.078 11.751 -4.414 1.00 57.75 160 SER A O 1
ATOM 1252 N N . PHE A 1 161 ? 13.619 13.363 -3.824 1.00 61.97 161 PHE A N 1
ATOM 1253 C CA . PHE A 1 161 ? 13.829 13.284 -2.380 1.00 61.97 161 PHE A CA 1
ATOM 1254 C C . PHE A 1 161 ? 12.536 13.001 -1.594 1.00 61.97 161 PHE A C 1
ATOM 1256 O O . PHE A 1 161 ? 12.256 13.635 -0.581 1.00 61.97 161 PHE A O 1
ATOM 1263 N N . MET A 1 162 ? 11.703 12.071 -2.071 1.00 67.81 162 MET A N 1
ATOM 1264 C CA . MET A 1 162 ? 10.528 11.616 -1.312 1.00 67.81 162 MET A CA 1
ATOM 1265 C C . MET A 1 162 ? 10.780 10.260 -0.641 1.00 67.81 162 MET A C 1
ATOM 1267 O O . MET A 1 162 ? 11.473 9.400 -1.183 1.00 67.81 162 MET A O 1
ATOM 1271 N N . ASN A 1 163 ? 10.169 10.050 0.528 1.00 71.88 163 ASN A N 1
ATOM 1272 C CA . ASN A 1 163 ? 10.220 8.813 1.317 1.00 71.88 163 ASN A CA 1
ATOM 1273 C C . ASN A 1 163 ? 9.364 7.684 0.709 1.00 71.88 163 ASN A C 1
ATOM 1275 O O . ASN A 1 163 ? 8.406 7.208 1.316 1.00 71.88 163 ASN A O 1
ATOM 1279 N N . TRP A 1 164 ? 9.690 7.258 -0.509 1.00 70.75 164 TRP A N 1
ATOM 1280 C CA . TRP A 1 164 ? 8.950 6.200 -1.202 1.00 70.75 164 TRP A CA 1
ATOM 1281 C C . TRP A 1 164 ? 9.064 4.826 -0.529 1.00 70.75 164 TRP A C 1
ATOM 1283 O O . TRP A 1 164 ? 8.177 3.992 -0.703 1.00 70.75 164 TRP A O 1
ATOM 1293 N N . ASP A 1 165 ? 10.141 4.577 0.221 1.00 73.38 165 ASP A N 1
ATOM 1294 C CA . ASP A 1 165 ? 10.347 3.301 0.900 1.00 73.38 165 ASP A CA 1
ATOM 1295 C C . ASP A 1 165 ? 9.763 3.292 2.322 1.00 73.38 165 ASP A C 1
ATOM 1297 O O . ASP A 1 165 ? 9.901 4.217 3.122 1.00 73.38 165 ASP A O 1
ATOM 1301 N N . THR A 1 166 ? 9.152 2.161 2.644 1.00 78.88 166 THR A N 1
ATOM 1302 C CA . THR A 1 166 ? 8.726 1.755 3.979 1.00 78.88 166 THR A CA 1
ATOM 1303 C C . THR A 1 166 ? 9.881 1.496 4.949 1.00 78.88 166 THR A C 1
ATOM 1305 O O . THR A 1 166 ? 9.644 1.479 6.151 1.00 78.88 166 THR A O 1
ATOM 1308 N N . GLU A 1 167 ? 11.117 1.273 4.485 1.00 86.19 167 GLU A N 1
ATOM 1309 C CA . GLU A 1 167 ? 12.249 0.920 5.359 1.00 86.19 167 GLU A CA 1
ATOM 1310 C C . GLU A 1 167 ? 12.560 1.975 6.425 1.00 86.19 167 GLU A C 1
ATOM 1312 O O . GLU A 1 167 ? 12.829 1.604 7.569 1.00 86.19 167 GLU A O 1
ATOM 1317 N N . GLU A 1 168 ? 12.443 3.260 6.088 1.00 87.12 168 GLU A N 1
ATOM 1318 C CA . GLU A 1 168 ? 12.721 4.380 6.999 1.00 87.12 168 GLU A CA 1
ATOM 1319 C C . GLU A 1 168 ? 11.435 4.989 7.585 1.00 87.12 168 GLU A C 1
ATOM 1321 O O . GLU A 1 168 ? 11.410 5.418 8.741 1.00 87.12 168 GLU A O 1
ATOM 1326 N N . ALA A 1 169 ? 10.342 4.975 6.816 1.00 90.88 169 ALA A N 1
ATOM 1327 C CA . ALA A 1 169 ? 9.077 5.608 7.179 1.00 90.88 169 ALA A CA 1
ATOM 1328 C C . ALA A 1 169 ? 8.363 4.924 8.357 1.00 90.88 169 ALA A C 1
ATOM 1330 O O . ALA A 1 169 ? 8.653 3.776 8.707 1.00 90.88 169 ALA A O 1
ATOM 1331 N N . ALA A 1 170 ? 7.393 5.609 8.966 1.00 94.12 170 ALA A N 1
ATOM 1332 C CA . ALA A 1 170 ? 6.419 4.936 9.816 1.00 94.12 170 ALA A CA 1
ATOM 1333 C C . ALA A 1 170 ? 5.492 4.079 8.942 1.00 94.12 170 ALA A C 1
ATOM 1335 O O . ALA A 1 170 ? 5.190 4.454 7.807 1.00 94.12 170 ALA A O 1
ATOM 1336 N N . VAL A 1 171 ? 5.042 2.937 9.463 1.00 96.19 171 VAL A N 1
ATOM 1337 C CA . VAL A 1 171 ? 4.123 2.021 8.773 1.00 96.19 171 VAL A CA 1
ATOM 1338 C C . VAL A 1 171 ? 3.023 1.590 9.734 1.00 96.19 171 VAL A C 1
ATOM 1340 O O . VAL A 1 171 ? 3.309 1.178 10.850 1.00 96.19 171 VAL A O 1
ATOM 1343 N N . LEU A 1 172 ? 1.768 1.645 9.300 1.00 97.50 172 LEU A N 1
ATOM 1344 C CA . LEU A 1 172 ? 0.611 1.106 10.012 1.00 97.50 172 LEU A CA 1
ATOM 1345 C C . LEU A 1 172 ? -0.125 0.132 9.092 1.00 97.50 172 LEU A C 1
ATOM 1347 O O . LEU A 1 172 ? -0.507 0.520 7.992 1.00 97.50 172 LEU A O 1
ATOM 1351 N N . THR A 1 173 ? -0.356 -1.104 9.536 1.00 97.88 173 THR A N 1
ATOM 1352 C CA . THR A 1 173 ? -1.161 -2.092 8.803 1.00 97.88 173 THR A CA 1
ATOM 1353 C C . THR A 1 173 ? -2.318 -2.607 9.646 1.00 97.88 173 THR A C 1
ATOM 1355 O O . THR A 1 173 ? -2.172 -2.806 10.851 1.00 97.88 173 THR A O 1
ATOM 1358 N N . TRP A 1 174 ? -3.455 -2.863 9.009 1.00 98.00 174 TRP A N 1
ATOM 1359 C CA . TRP A 1 174 ? -4.608 -3.545 9.602 1.00 98.00 174 TRP A CA 1
ATOM 1360 C C . TRP A 1 174 ? -5.417 -4.229 8.498 1.00 98.00 174 TRP A C 1
ATOM 1362 O O . TRP A 1 174 ? -5.172 -4.005 7.311 1.00 98.00 174 TRP A O 1
ATOM 1372 N N . GLU A 1 175 ? -6.372 -5.068 8.881 1.00 97.25 175 GLU A N 1
ATOM 1373 C CA . GLU A 1 175 ? -7.201 -5.829 7.945 1.00 97.25 175 GLU A CA 1
ATOM 1374 C C . GLU A 1 175 ? -8.684 -5.679 8.289 1.00 97.25 175 GLU A C 1
ATOM 1376 O O . GLU A 1 175 ? -9.057 -5.665 9.462 1.00 97.25 175 GLU A O 1
ATOM 1381 N N . ASP A 1 176 ? -9.526 -5.591 7.260 1.00 96.62 176 ASP A N 1
ATOM 1382 C CA . ASP A 1 176 ? -10.975 -5.747 7.355 1.00 96.62 176 ASP A CA 1
ATOM 1383 C C . ASP A 1 176 ? -11.350 -7.192 6.974 1.00 96.62 176 ASP A C 1
ATOM 1385 O O . ASP A 1 176 ? -11.325 -7.549 5.788 1.00 96.62 176 ASP A O 1
ATOM 1389 N N . PRO A 1 177 ? -11.713 -8.043 7.951 1.00 95.56 177 PRO A N 1
ATOM 1390 C CA . PRO A 1 177 ? -12.029 -9.442 7.695 1.00 95.56 177 PRO A CA 1
ATOM 1391 C C . PRO A 1 177 ? -13.377 -9.641 6.991 1.00 95.56 177 PRO A C 1
ATOM 1393 O O . PRO A 1 177 ? -13.604 -10.713 6.433 1.00 95.56 177 PRO A O 1
ATOM 1396 N N . GLU A 1 178 ? -14.285 -8.657 7.003 1.00 94.56 178 GLU A N 1
ATOM 1397 C CA . GLU A 1 178 ? -15.595 -8.794 6.348 1.00 94.56 178 GLU A CA 1
ATOM 1398 C C . GLU A 1 178 ? -15.476 -8.797 4.823 1.00 94.56 178 GLU A C 1
ATOM 1400 O O . GLU A 1 178 ? -16.285 -9.407 4.122 1.00 94.56 178 GLU A O 1
ATOM 1405 N N . THR A 1 179 ? -14.466 -8.099 4.315 1.00 93.56 179 THR A N 1
ATOM 1406 C CA . THR A 1 179 ? -14.202 -7.913 2.885 1.00 93.56 179 THR A CA 1
ATOM 1407 C C . THR A 1 179 ? -12.889 -8.546 2.442 1.00 93.56 179 THR A C 1
ATOM 1409 O O . THR A 1 179 ? -12.563 -8.476 1.260 1.00 93.56 179 THR A O 1
ATOM 1412 N N . ASN A 1 180 ? -12.147 -9.149 3.377 1.00 95.50 180 ASN A N 1
ATOM 1413 C CA . ASN A 1 180 ? -10.801 -9.663 3.155 1.00 95.50 180 ASN A CA 1
ATOM 1414 C C . ASN A 1 180 ? -9.869 -8.589 2.560 1.00 95.50 180 ASN A C 1
ATOM 1416 O O . ASN A 1 180 ? -9.167 -8.824 1.576 1.00 95.50 180 ASN A O 1
ATOM 1420 N N . THR A 1 181 ? -9.903 -7.380 3.130 1.00 96.38 181 THR A N 1
ATOM 1421 C CA . THR A 1 181 ? -9.112 -6.234 2.660 1.00 96.38 181 THR A CA 1
ATOM 1422 C C . THR A 1 181 ? -7.962 -5.952 3.607 1.00 96.38 181 THR A C 1
ATOM 1424 O O . THR A 1 181 ? -8.185 -5.742 4.797 1.00 96.38 181 THR A O 1
ATOM 1427 N N . ALA A 1 182 ? -6.742 -5.869 3.084 1.00 97.50 182 ALA A N 1
ATOM 1428 C CA . ALA A 1 182 ? -5.596 -5.386 3.844 1.00 97.50 182 ALA A CA 1
ATOM 1429 C C . ALA A 1 182 ? -5.356 -3.901 3.573 1.00 97.50 182 ALA A C 1
ATOM 1431 O O . ALA A 1 182 ? -5.460 -3.447 2.432 1.00 97.50 182 ALA A O 1
ATOM 1432 N N . PHE A 1 183 ? -4.951 -3.170 4.611 1.00 97.38 183 PHE A N 1
ATOM 1433 C CA . PHE A 1 183 ? -4.582 -1.758 4.554 1.00 97.38 183 PHE A CA 1
ATOM 1434 C C . PHE A 1 183 ? -3.135 -1.531 4.991 1.00 97.38 183 PHE A C 1
ATOM 1436 O O . PHE A 1 183 ? -2.618 -2.214 5.880 1.00 97.38 183 PHE A O 1
ATOM 1443 N N . ARG A 1 184 ? -2.503 -0.519 4.397 1.00 96.44 184 ARG A N 1
ATOM 1444 C CA . ARG A 1 184 ? -1.221 0.044 4.816 1.00 96.44 184 ARG A CA 1
ATOM 1445 C C . ARG A 1 184 ? -1.289 1.561 4.750 1.00 96.44 184 ARG A C 1
ATOM 1447 O O . ARG A 1 184 ? -1.658 2.107 3.717 1.00 96.44 184 ARG A O 1
ATOM 1454 N N . ILE A 1 185 ? -0.846 2.238 5.800 1.00 94.56 185 ILE A N 1
ATOM 1455 C CA . ILE A 1 185 ? -0.435 3.641 5.725 1.00 94.56 185 ILE A CA 1
ATOM 1456 C C . ILE A 1 185 ? 1.070 3.708 5.943 1.00 94.56 185 ILE A C 1
ATOM 1458 O O . ILE A 1 185 ? 1.583 3.057 6.852 1.00 94.56 185 ILE A O 1
ATOM 1462 N N . SER A 1 186 ? 1.777 4.490 5.133 1.00 93.31 186 SER A N 1
ATOM 1463 C CA . SER A 1 186 ? 3.202 4.748 5.321 1.00 93.31 186 SER A CA 1
ATOM 1464 C C . SER A 1 186 ? 3.577 6.200 5.060 1.00 93.31 186 SER A C 1
ATOM 1466 O O . SER A 1 186 ? 3.080 6.815 4.119 1.00 93.31 186 SER A O 1
ATOM 1468 N N . GLY A 1 187 ? 4.483 6.736 5.874 1.00 91.19 187 GLY A N 1
ATOM 1469 C CA . GLY A 1 187 ? 5.056 8.067 5.686 1.00 91.19 187 GLY A CA 1
ATOM 1470 C C . GLY A 1 187 ? 5.821 8.566 6.909 1.00 91.19 187 GLY A C 1
ATOM 1471 O O . GLY A 1 187 ? 5.909 7.871 7.921 1.00 91.19 187 GLY A O 1
ATOM 1472 N N . ILE A 1 188 ? 6.371 9.779 6.835 1.00 90.44 188 ILE A N 1
ATOM 1473 C CA . ILE A 1 188 ? 6.971 10.446 8.000 1.00 90.44 188 ILE A CA 1
ATOM 1474 C C . ILE A 1 188 ? 5.861 11.155 8.781 1.00 90.44 188 ILE A C 1
ATOM 1476 O O . ILE A 1 188 ? 5.469 12.287 8.472 1.00 90.44 188 ILE A O 1
ATOM 1480 N N . ALA A 1 189 ? 5.305 10.442 9.756 1.00 89.62 189 ALA A N 1
ATOM 1481 C CA . ALA A 1 189 ? 4.246 10.924 10.629 1.00 89.62 189 ALA A CA 1
ATOM 1482 C C . ALA A 1 189 ? 4.260 10.195 11.973 1.00 89.62 189 ALA A C 1
ATOM 1484 O O . ALA A 1 189 ? 4.772 9.077 12.086 1.00 89.62 189 ALA A O 1
ATOM 1485 N N . GLU A 1 190 ? 3.667 10.837 12.974 1.00 91.31 190 GLU A N 1
ATOM 1486 C CA . GLU A 1 190 ? 3.524 10.268 14.305 1.00 91.31 190 GLU A CA 1
ATOM 1487 C C . GLU A 1 190 ? 2.431 9.195 14.337 1.00 91.31 190 GLU A C 1
ATOM 1489 O O . GLU A 1 190 ? 1.539 9.123 13.482 1.00 91.31 190 GLU A O 1
ATOM 1494 N N . LYS A 1 191 ? 2.476 8.354 15.370 1.00 95.06 191 LYS A N 1
ATOM 1495 C CA . LYS A 1 191 ? 1.539 7.242 15.553 1.00 95.06 191 LYS A CA 1
ATOM 1496 C C . LYS A 1 191 ? 0.082 7.702 15.541 1.00 95.06 191 LYS A C 1
ATOM 1498 O O . LYS A 1 191 ? -0.749 7.114 14.852 1.00 95.06 191 LYS A O 1
ATOM 1503 N N . GLU A 1 192 ? -0.233 8.753 16.290 1.00 94.00 192 GLU A N 1
ATOM 1504 C CA . GLU A 1 192 ? -1.591 9.278 16.442 1.00 94.00 192 GLU A CA 1
ATOM 1505 C C . GLU A 1 192 ? -2.145 9.822 15.121 1.00 94.00 192 GLU A C 1
ATOM 1507 O O . GLU A 1 192 ? -3.341 9.710 14.855 1.00 94.00 192 GLU A O 1
ATOM 1512 N N . GLU A 1 193 ? -1.283 10.377 14.271 1.00 91.81 193 GLU A N 1
ATOM 1513 C CA . GLU A 1 193 ? -1.645 10.876 12.945 1.00 91.81 193 GLU A CA 1
ATOM 1514 C C . GLU A 1 193 ? -2.020 9.728 11.999 1.00 91.81 193 GLU A C 1
ATOM 1516 O O . GLU A 1 193 ? -3.048 9.797 11.311 1.00 91.81 193 GLU A O 1
ATOM 1521 N N . LEU A 1 194 ? -1.230 8.646 12.001 1.00 93.88 194 LEU A N 1
ATOM 1522 C CA . LEU A 1 194 ? -1.540 7.450 11.217 1.00 93.88 194 LEU A CA 1
ATOM 1523 C C . LEU A 1 194 ? -2.816 6.772 11.714 1.00 93.88 194 LEU A C 1
ATOM 1525 O O . LEU A 1 194 ? -3.675 6.432 10.902 1.00 93.88 194 LEU A O 1
ATOM 1529 N N . LEU A 1 195 ? -2.968 6.620 13.033 1.00 96.69 195 LEU A N 1
ATOM 1530 C CA . LEU A 1 195 ? -4.160 6.019 13.632 1.00 96.69 195 LEU A CA 1
ATOM 1531 C C . LEU A 1 195 ? -5.413 6.824 13.301 1.00 96.69 195 LEU A C 1
ATOM 1533 O O . LEU A 1 195 ? -6.389 6.253 12.832 1.00 96.69 195 LEU A O 1
ATOM 1537 N N . ARG A 1 196 ? -5.375 8.151 13.443 1.00 94.44 196 ARG A N 1
ATOM 1538 C CA . ARG A 1 196 ? -6.519 9.007 13.111 1.00 94.44 196 ARG A CA 1
ATOM 1539 C C . ARG A 1 196 ? -6.904 8.919 11.634 1.00 94.44 196 ARG A C 1
ATOM 1541 O O . ARG A 1 196 ? -8.090 8.928 11.308 1.00 94.44 196 ARG A O 1
ATOM 1548 N N . THR A 1 197 ? -5.915 8.827 10.745 1.00 93.38 197 THR A N 1
ATOM 1549 C CA . THR A 1 197 ? -6.157 8.617 9.311 1.00 93.38 197 THR A CA 1
ATOM 1550 C C . THR A 1 197 ? -6.812 7.257 9.074 1.00 93.38 197 THR A C 1
ATOM 1552 O O . THR A 1 197 ? -7.850 7.195 8.418 1.00 93.38 197 THR A O 1
ATOM 1555 N N . ALA A 1 198 ? -6.265 6.189 9.660 1.00 96.19 198 ALA A N 1
ATOM 1556 C CA . ALA A 1 198 ? -6.784 4.827 9.548 1.00 96.19 198 ALA A CA 1
ATOM 1557 C C . ALA A 1 198 ? -8.213 4.692 10.096 1.00 96.19 198 ALA A C 1
ATOM 1559 O O . ALA A 1 198 ? -9.074 4.093 9.461 1.00 96.19 198 ALA A O 1
ATOM 1560 N N . GLU A 1 199 ? -8.497 5.307 11.242 1.00 96.75 199 GLU A N 1
ATOM 1561 C CA . GLU A 1 199 ? -9.821 5.301 11.868 1.00 96.75 199 GLU A CA 1
ATOM 1562 C C . GLU A 1 199 ? -10.866 6.075 11.052 1.00 96.75 199 GLU A C 1
ATOM 1564 O O . GLU A 1 199 ? -12.063 5.813 11.163 1.00 96.75 199 GLU A O 1
ATOM 1569 N N . SER A 1 200 ? -10.431 7.001 10.194 1.00 94.56 200 SER A N 1
ATOM 1570 C CA . SER A 1 200 ? -11.315 7.721 9.275 1.00 94.56 200 SER A CA 1
ATOM 1571 C C . SER A 1 200 ? -11.666 6.941 8.007 1.00 94.56 200 SER A C 1
ATOM 1573 O O . SER A 1 200 ? -12.474 7.422 7.211 1.00 94.56 200 SER A O 1
ATOM 1575 N N . VAL A 1 201 ? -11.046 5.776 7.790 1.00 95.00 201 VAL A N 1
ATOM 1576 C CA . VAL A 1 201 ? -11.309 4.941 6.620 1.00 95.00 201 VAL A CA 1
ATOM 1577 C C . VAL A 1 201 ? -12.667 4.275 6.775 1.00 95.00 201 VAL A C 1
ATOM 1579 O O . VAL A 1 201 ? -12.897 3.502 7.707 1.00 95.00 201 VAL A O 1
ATOM 1582 N N . THR A 1 202 ? -13.565 4.549 5.836 1.00 93.81 202 THR A N 1
ATOM 1583 C CA . THR A 1 202 ? -14.909 3.974 5.806 1.00 93.81 202 THR A CA 1
ATOM 1584 C C . THR A 1 202 ? -15.157 3.261 4.492 1.00 93.81 202 THR A C 1
ATOM 1586 O O . THR A 1 202 ? -14.718 3.691 3.427 1.00 93.81 202 THR A O 1
ATOM 1589 N N . ARG A 1 203 ? -15.876 2.140 4.554 1.00 92.69 203 ARG A N 1
ATOM 1590 C CA . ARG A 1 203 ? -16.337 1.445 3.353 1.00 92.69 203 ARG A CA 1
ATOM 1591 C C . ARG A 1 203 ? -17.374 2.315 2.645 1.00 92.69 203 ARG A C 1
ATOM 1593 O O . ARG A 1 203 ? -18.333 2.761 3.280 1.00 92.69 203 ARG A O 1
ATOM 1600 N N . LYS A 1 204 ? -17.227 2.514 1.336 1.00 88.88 204 LYS A N 1
ATOM 1601 C CA . LYS A 1 204 ? -18.266 3.172 0.541 1.00 88.88 204 LYS A CA 1
ATOM 1602 C C . LYS A 1 204 ? -19.518 2.304 0.519 1.00 88.88 204 LYS A C 1
ATOM 1604 O O . LYS A 1 204 ? -19.450 1.084 0.355 1.00 88.88 204 LYS A O 1
ATOM 1609 N N . SER A 1 205 ? -20.670 2.944 0.683 1.00 74.06 205 SER A N 1
ATOM 1610 C CA . SER A 1 205 ? -21.943 2.257 0.474 1.00 74.06 205 SER A CA 1
ATOM 1611 C C . SER A 1 205 ? -22.107 1.932 -1.019 1.00 74.06 205 SER A C 1
ATOM 1613 O O . SER A 1 205 ? -21.751 2.782 -1.838 1.00 74.06 205 SER A O 1
ATOM 1615 N N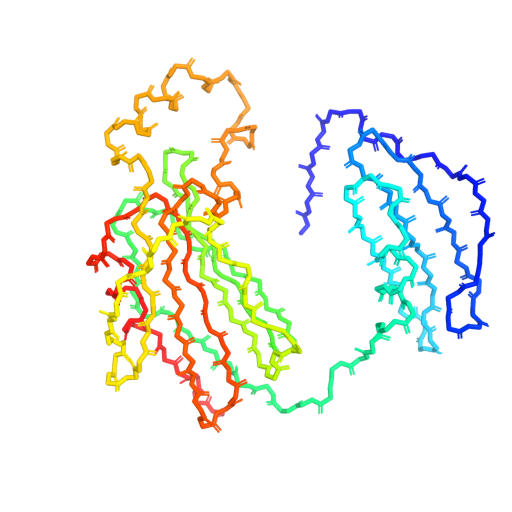 . PRO A 1 206 ? -22.593 0.727 -1.368 1.00 59.25 206 PRO A N 1
ATOM 1616 C CA . PRO A 1 206 ? -22.854 0.343 -2.754 1.00 59.25 206 PRO A CA 1
ATOM 1617 C C . PRO A 1 206 ? -23.963 1.177 -3.408 1.00 59.25 206 PRO A C 1
ATOM 1619 O O . PRO A 1 206 ? -24.844 1.691 -2.677 1.00 59.25 206 PRO A O 1
#

Sequence (206 aa):
MFFTTSDSSLTLKGRTEVQGRPADRYEGAFSDELVWEAADGTLLYVSAPDGSALLEQAAESAAPWTGTPAEYEVGWALEGYTDPAALFSSGVGTWYWVRNHTLLELYYVNDPICPFRVPPGRMPEEVTVNGLPGLFWPSIFSREEWDARVAEECSDDPNSFMNWDTEEAAVLTWEDPETNTAFRISGIAEKEELLRTAESVTRKSP

Secondary structure (DSSP, 8-state):
-----S---PEEEEEEEETTEEEEEEE-SS-EEEEEE-TTS-EEEEEESSS-HHHHHHHHH-----S----EEE----TTPPPPEEEEETTEEEEEEEETTEEEEEEEEES-SSPPP--TTPPPEEEEETTEEEEEE--SS-HHHHHHHHHHH--S-TTTT----TTTSEEEEEEETTTTEEEEEEES--HHHHHHHHHTEEEPP-

Foldseek 3Di:
DDDDPDQFDWDFPDWDDALNFIWTWTDGPFWIKIWTADPVRDIDMDIDGDPDPVRNVVRNPDDDDDDQAFDKDWQDDDPQWDDWDKDDDRQKIKTWTDHLLWIKIKIKGFPDPDDDDAAPPFDWDWDAALNFIKTKGAAPDAPVRLNVVSVVPDDPDSNVRYPPDNNRWIKMWTADPVRRMIMIITINDDPVSVSSRRNRMDTDDD

Radius of gyration: 18.93 Å; chains: 1; bounding box: 43×41×46 Å